Protein AF-0000000068604384 (afdb_homodimer)

Structure (mmCIF, N/CA/C/O backbone):
data_AF-0000000068604384-model_v1
#
loop_
_entity.id
_entity.type
_entity.pdbx_description
1 polymer 'CBS domain'
#
loop_
_atom_site.group_PDB
_atom_site.id
_atom_site.type_symbol
_atom_site.label_atom_id
_atom_site.label_alt_id
_atom_site.label_comp_id
_atom_site.label_asym_id
_atom_site.label_entity_id
_atom_site.label_seq_id
_atom_site.pdbx_PDB_ins_code
_atom_site.Cartn_x
_atom_site.Cartn_y
_atom_site.Cartn_z
_atom_site.occupancy
_atom_site.B_iso_or_equiv
_atom_site.auth_seq_id
_atom_site.auth_comp_id
_atom_site.auth_asym_id
_atom_site.auth_atom_id
_atom_site.pdbx_PDB_model_num
ATOM 1 N N . MET A 1 1 ? 24.484 -13.414 -12.641 1 68.31 1 MET A N 1
ATOM 2 C CA . MET A 1 1 ? 23.594 -12.289 -12.383 1 68.31 1 MET A CA 1
ATOM 3 C C . MET A 1 1 ? 22.312 -12.75 -11.688 1 68.31 1 MET A C 1
ATOM 5 O O . MET A 1 1 ? 21.75 -13.781 -12.039 1 68.31 1 MET A O 1
ATOM 9 N N . ARG A 1 2 ? 21.953 -12.18 -10.633 1 85.62 2 ARG A N 1
ATOM 10 C CA . ARG A 1 2 ? 20.781 -12.617 -9.883 1 85.62 2 ARG A CA 1
ATOM 11 C C . ARG A 1 2 ? 19.5 -12.414 -10.688 1 85.62 2 ARG A C 1
ATOM 13 O O . ARG A 1 2 ? 19.406 -11.453 -11.461 1 85.62 2 ARG A O 1
ATOM 20 N N . ARG A 1 3 ? 18.703 -13.477 -10.656 1 94.62 3 ARG A N 1
ATOM 21 C CA . ARG A 1 3 ? 17.422 -13.469 -11.359 1 94.62 3 ARG A CA 1
ATOM 22 C C . ARG A 1 3 ? 16.266 -13.352 -10.383 1 94.62 3 ARG A C 1
ATOM 24 O O . ARG A 1 3 ? 16.453 -13.406 -9.164 1 94.62 3 ARG A O 1
ATOM 31 N N . VAL A 1 4 ? 15.07 -13.141 -10.93 1 93.88 4 VAL A N 1
ATOM 32 C CA . VAL A 1 4 ? 13.891 -12.922 -10.102 1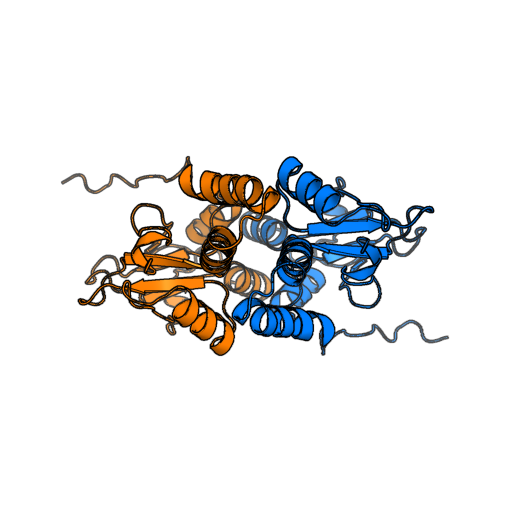 93.88 4 VAL A CA 1
ATOM 33 C C . VAL A 1 4 ? 13.727 -14.07 -9.109 1 93.88 4 VAL A C 1
ATOM 35 O O . VAL A 1 4 ? 13.414 -13.844 -7.938 1 93.88 4 VAL A O 1
ATOM 38 N N . LYS A 1 5 ? 14.047 -15.242 -9.555 1 95.19 5 LYS A N 1
ATOM 39 C CA . LYS A 1 5 ? 13.875 -16.406 -8.695 1 95.19 5 LYS A CA 1
ATOM 40 C C . LYS A 1 5 ? 14.75 -16.312 -7.445 1 95.19 5 LYS A C 1
ATOM 42 O O . LYS A 1 5 ? 14.453 -16.938 -6.426 1 95.19 5 LYS A O 1
ATOM 47 N N . ASP A 1 6 ? 15.781 -15.461 -7.52 1 94 6 ASP A N 1
ATOM 48 C CA . ASP A 1 6 ? 16.75 -15.367 -6.426 1 94 6 ASP A CA 1
ATOM 49 C C . ASP A 1 6 ? 16.297 -14.336 -5.395 1 94 6 ASP A C 1
ATOM 51 O O . ASP A 1 6 ? 16.797 -14.32 -4.266 1 94 6 ASP A O 1
ATOM 55 N N . PHE A 1 7 ? 15.352 -13.461 -5.781 1 88.5 7 PHE A N 1
ATOM 56 C CA . PHE A 1 7 ? 15.086 -12.383 -4.84 1 88.5 7 PHE A CA 1
ATOM 57 C C . PHE A 1 7 ? 13.586 -12.188 -4.652 1 88.5 7 PHE A C 1
ATOM 59 O O . PHE A 1 7 ? 13.156 -11.391 -3.814 1 88.5 7 PHE A O 1
ATOM 66 N N . MET A 1 8 ? 12.828 -12.914 -5.367 1 92.06 8 MET A N 1
ATOM 67 C CA . MET A 1 8 ? 11.375 -12.836 -5.215 1 92.06 8 MET A CA 1
ATOM 68 C C . MET A 1 8 ? 10.93 -13.484 -3.906 1 92.06 8 MET A C 1
ATOM 70 O O . MET A 1 8 ? 11.727 -14.133 -3.229 1 92.06 8 MET A O 1
ATOM 74 N N . THR A 1 9 ? 9.703 -13.211 -3.533 1 92.38 9 THR A N 1
ATOM 75 C CA . THR A 1 9 ? 9.055 -14.023 -2.51 1 92.38 9 THR A CA 1
ATOM 76 C C . THR A 1 9 ? 8.531 -15.328 -3.104 1 92.38 9 THR A C 1
ATOM 78 O O . THR A 1 9 ? 7.637 -15.312 -3.951 1 92.38 9 THR A O 1
ATOM 81 N N . PRO A 1 10 ? 9.086 -16.406 -2.66 1 94.06 10 PRO A N 1
ATOM 82 C CA . PRO A 1 10 ? 8.664 -17.688 -3.25 1 94.06 10 PRO A CA 1
ATOM 83 C C . PRO A 1 10 ? 7.211 -18.031 -2.922 1 94.06 10 PRO A C 1
ATOM 85 O O . PRO A 1 10 ? 6.668 -17.547 -1.927 1 94.06 10 PRO A O 1
ATOM 88 N N . ALA A 1 11 ? 6.629 -18.844 -3.795 1 93.75 11 ALA A N 1
ATOM 89 C CA . ALA A 1 11 ? 5.215 -19.203 -3.686 1 93.75 11 ALA A CA 1
ATOM 90 C C . ALA A 1 11 ? 4.891 -19.734 -2.291 1 93.75 11 ALA A C 1
ATOM 92 O O . ALA A 1 11 ? 3.822 -19.438 -1.747 1 93.75 11 ALA A O 1
ATOM 93 N N . SER A 1 12 ? 5.766 -20.422 -1.682 1 91.5 12 SER A N 1
ATOM 94 C CA . SER A 1 12 ? 5.543 -21.031 -0.379 1 91.5 12 SER A CA 1
ATOM 95 C C . SER A 1 12 ? 5.398 -19.984 0.715 1 91.5 12 SER A C 1
ATOM 97 O O . SER A 1 12 ? 4.871 -20.266 1.793 1 91.5 12 SER A O 1
ATOM 99 N N . ARG A 1 13 ? 5.75 -18.781 0.394 1 88.94 13 ARG A N 1
ATOM 100 C CA . ARG A 1 13 ? 5.703 -17.719 1.394 1 88.94 13 ARG A CA 1
ATOM 101 C C . ARG A 1 13 ? 4.688 -16.656 1.01 1 88.94 13 ARG A C 1
ATOM 103 O O . ARG A 1 13 ? 4.578 -15.617 1.68 1 88.94 13 ARG A O 1
ATOM 110 N N . CYS A 1 14 ? 4.098 -16.906 -0.027 1 91.75 14 CYS A N 1
ATOM 111 C CA . CYS A 1 14 ? 3.092 -15.953 -0.477 1 91.75 14 CYS A CA 1
ATOM 112 C C . CYS A 1 14 ? 1.718 -16.312 0.082 1 91.75 14 CYS A C 1
ATOM 114 O O . CYS A 1 14 ? 1.404 -17.484 0.273 1 91.75 14 CYS A O 1
ATOM 116 N N . VAL A 1 15 ? 0.959 -15.32 0.359 1 90.25 15 VAL A N 1
ATOM 117 C CA . VAL A 1 15 ? -0.452 -15.531 0.667 1 90.25 15 VAL A CA 1
ATOM 118 C C . VAL A 1 15 ? -1.249 -15.672 -0.627 1 90.25 15 VAL A C 1
ATOM 120 O O . VAL A 1 15 ? -1.157 -14.82 -1.515 1 90.25 15 VAL A O 1
ATOM 123 N N . THR A 1 16 ? -1.945 -16.734 -0.743 1 93.12 16 THR A N 1
ATOM 124 C CA . THR A 1 16 ? -2.766 -16.969 -1.925 1 93.12 16 THR A CA 1
ATOM 125 C C . THR A 1 16 ? -4.227 -17.188 -1.536 1 93.12 16 THR A C 1
ATOM 127 O O . THR A 1 16 ? -4.535 -17.422 -0.366 1 93.12 16 THR A O 1
ATOM 130 N N . ALA A 1 17 ? -5.082 -17 -2.498 1 93.62 17 ALA A N 1
ATOM 131 C CA . ALA A 1 17 ? -6.508 -17.281 -2.361 1 93.62 17 ALA A CA 1
ATOM 132 C C . ALA A 1 17 ? -7.008 -18.141 -3.525 1 93.62 17 ALA A C 1
ATOM 134 O O . ALA A 1 17 ? -6.367 -18.188 -4.578 1 93.62 17 ALA A O 1
ATOM 135 N N . SER A 1 18 ? -8.094 -18.844 -3.244 1 94.38 18 SER A N 1
ATOM 136 C CA . SER A 1 18 ? -8.758 -19.562 -4.32 1 94.38 18 SER A CA 1
ATOM 137 C C . SER A 1 18 ? -9.844 -18.719 -4.98 1 94.38 18 SER A C 1
ATOM 139 O O . SER A 1 18 ? -10.328 -17.766 -4.387 1 94.38 18 SER A O 1
ATOM 141 N N . THR A 1 19 ? -10.18 -19.109 -6.18 1 93.06 19 THR A N 1
ATOM 142 C CA . THR A 1 19 ? -11.281 -18.438 -6.863 1 93.06 19 THR A CA 1
ATOM 143 C C . THR A 1 19 ? -12.562 -18.516 -6.043 1 93.06 19 THR A C 1
ATOM 145 O O . THR A 1 19 ? -13.438 -17.656 -6.152 1 93.06 19 THR A O 1
ATOM 148 N N . ASP A 1 20 ? -12.641 -19.484 -5.141 1 93.56 20 ASP A N 1
ATOM 149 C CA . ASP A 1 20 ? -13.852 -19.703 -4.352 1 93.56 20 ASP A CA 1
ATOM 150 C C . ASP A 1 20 ? -13.758 -19 -2.998 1 93.56 20 ASP A C 1
ATOM 152 O O . ASP A 1 20 ? -14.742 -18.938 -2.258 1 93.56 20 ASP A O 1
ATOM 156 N N . SER A 1 21 ? -12.617 -18.5 -2.686 1 94.56 21 SER A N 1
ATOM 157 C CA . SER A 1 21 ? -12.445 -17.797 -1.41 1 94.56 21 SER A CA 1
ATOM 158 C C . SER A 1 21 ? -13.328 -16.562 -1.332 1 94.56 21 SER A C 1
ATOM 160 O O . SER A 1 21 ? -13.516 -15.867 -2.33 1 94.56 21 SER A O 1
ATOM 162 N N . ALA A 1 22 ? -13.875 -16.328 -0.149 1 96.25 22 ALA A N 1
ATOM 163 C CA . ALA A 1 22 ? -14.594 -15.086 0.099 1 96.25 22 ALA A CA 1
ATOM 164 C C . ALA A 1 22 ? -13.633 -13.906 0.212 1 96.25 22 ALA A C 1
ATOM 166 O O . ALA A 1 22 ? -12.492 -14.07 0.661 1 96.25 22 ALA A O 1
ATOM 167 N N . LEU A 1 23 ? -14.141 -12.742 -0.108 1 95.81 23 LEU A N 1
ATOM 168 C CA . LEU A 1 23 ? -13.336 -11.531 -0.01 1 95.81 23 LEU A CA 1
ATOM 169 C C . LEU A 1 23 ? -12.898 -11.281 1.431 1 95.81 23 LEU A C 1
ATOM 171 O O . LEU A 1 23 ? -11.812 -10.758 1.673 1 95.81 23 LEU A O 1
ATOM 175 N N . GLU A 1 24 ? -13.703 -11.75 2.314 1 96.25 24 GLU A N 1
ATOM 176 C CA . GLU A 1 24 ? -13.406 -11.562 3.73 1 96.25 24 GLU A CA 1
ATOM 177 C C . GLU A 1 24 ? -12.055 -12.164 4.098 1 96.25 24 GLU A C 1
ATOM 179 O O . GLU A 1 24 ? -11.25 -11.523 4.789 1 96.25 24 GLU A O 1
ATOM 184 N N . SER A 1 25 ? -11.844 -13.336 3.617 1 94.44 25 SER A N 1
ATOM 185 C CA . SER A 1 25 ? -10.586 -14.008 3.926 1 94.44 25 SER A CA 1
ATOM 186 C C . SER A 1 25 ? -9.406 -13.281 3.289 1 94.44 25 SER A C 1
ATOM 188 O O . SER A 1 25 ? -8.336 -13.172 3.896 1 94.44 25 SER A O 1
ATOM 190 N N . VAL A 1 26 ? -9.609 -12.766 2.139 1 93.5 26 VAL A N 1
ATOM 191 C CA . VAL A 1 26 ? -8.57 -12.047 1.41 1 93.5 26 VAL A CA 1
ATOM 192 C C . VAL A 1 26 ? -8.227 -10.75 2.141 1 93.5 26 VAL A C 1
ATOM 194 O O . VAL A 1 26 ? -7.059 -10.469 2.414 1 93.5 26 VAL A O 1
ATOM 197 N N . VAL A 1 27 ? -9.234 -10.023 2.506 1 94.25 27 VAL A N 1
ATOM 198 C CA . VAL A 1 27 ? -9.047 -8.742 3.186 1 94.25 27 VAL A CA 1
ATOM 199 C C . VAL A 1 27 ? -8.438 -8.977 4.562 1 94.25 27 VAL A C 1
ATOM 201 O O . VAL A 1 27 ? -7.555 -8.227 4.992 1 94.25 27 VAL A O 1
ATOM 204 N N . HIS A 1 28 ? -8.859 -10.016 5.199 1 93.19 28 HIS A N 1
ATOM 205 C CA . HIS A 1 28 ? -8.305 -10.375 6.5 1 93.19 28 HIS A CA 1
ATOM 206 C C . HIS A 1 28 ? -6.805 -10.617 6.41 1 93.19 28 HIS A C 1
ATOM 208 O O . HIS A 1 28 ? -6.039 -10.094 7.23 1 93.19 28 HIS A O 1
ATOM 214 N N . SER A 1 29 ? -6.434 -11.297 5.434 1 89.44 29 SER A N 1
ATOM 215 C CA . SER A 1 29 ? -5.016 -11.578 5.246 1 89.44 29 SER A CA 1
ATOM 216 C C . SER A 1 29 ? -4.223 -10.297 4.996 1 89.44 29 SER A C 1
ATOM 218 O O . SER A 1 29 ? -3.104 -10.148 5.496 1 89.44 29 SER A O 1
ATOM 220 N N . MET A 1 30 ? -4.742 -9.375 4.246 1 88 30 MET A N 1
ATOM 221 C CA . MET A 1 30 ? -4.059 -8.133 3.908 1 88 30 MET A CA 1
ATOM 222 C C . MET A 1 30 ? -3.941 -7.227 5.129 1 88 30 MET A C 1
ATOM 224 O O . MET A 1 30 ? -2.967 -6.484 5.27 1 88 30 MET A O 1
ATOM 228 N N . VAL A 1 31 ? -4.91 -7.301 5.965 1 84.88 31 VAL A N 1
ATOM 229 C CA . VAL A 1 31 ? -4.953 -6.438 7.137 1 84.88 31 VAL A CA 1
ATOM 230 C C . VAL A 1 31 ? -4.008 -6.977 8.211 1 84.88 31 VAL A C 1
ATOM 232 O O . VAL A 1 31 ? -3.246 -6.219 8.812 1 84.88 31 VAL A O 1
ATOM 235 N N . TYR A 1 32 ? -4.039 -8.156 8.438 1 80.62 32 TYR A N 1
ATOM 236 C CA . TYR A 1 32 ? -3.375 -8.688 9.617 1 80.62 32 TYR A CA 1
ATOM 237 C C . TYR A 1 32 ? -1.973 -9.18 9.281 1 80.62 32 TYR A C 1
ATOM 239 O O . TYR A 1 32 ? -1.171 -9.461 10.18 1 80.62 32 TYR A O 1
ATOM 247 N N . ASP A 1 33 ? -1.723 -9.289 8.055 1 72.88 33 ASP A N 1
ATOM 248 C CA . ASP A 1 33 ? -0.351 -9.562 7.641 1 72.88 33 ASP A CA 1
ATOM 249 C C . ASP A 1 33 ? 0.219 -8.398 6.828 1 72.88 33 ASP A C 1
ATOM 251 O O . ASP A 1 33 ? -0.031 -8.289 5.625 1 72.88 33 ASP A O 1
ATOM 255 N N . SER A 1 34 ? 1.016 -7.605 7.457 1 61.59 34 SER A N 1
ATOM 256 C CA . SER A 1 34 ? 1.52 -6.359 6.887 1 61.59 34 SER A CA 1
ATOM 257 C C . SER A 1 34 ? 2.527 -6.633 5.773 1 61.59 34 SER A C 1
ATOM 259 O O . SER A 1 34 ? 2.836 -5.746 4.977 1 61.59 34 SER A O 1
ATOM 261 N N . SER A 1 35 ? 3.006 -7.785 5.738 1 62.81 35 SER A N 1
ATOM 262 C CA . SER A 1 35 ? 3.98 -8.125 4.703 1 62.81 35 SER A CA 1
ATOM 263 C C . SER A 1 35 ? 3.297 -8.43 3.377 1 62.81 35 SER A C 1
ATOM 265 O O . SER A 1 35 ? 3.953 -8.508 2.338 1 62.81 35 SER A O 1
ATOM 267 N N . VAL A 1 36 ? 2.018 -8.438 3.512 1 70.94 36 VAL A N 1
ATOM 268 C CA . VAL A 1 36 ? 1.254 -8.812 2.324 1 70.94 36 VAL A CA 1
ATOM 269 C C . VAL A 1 36 ? 0.89 -7.555 1.531 1 70.94 36 VAL A C 1
ATOM 271 O O . VAL A 1 36 ? 0.107 -6.727 1.997 1 70.94 36 VAL A O 1
ATOM 274 N N . GLY A 1 37 ? 1.448 -7.469 0.386 1 77.94 37 GLY A N 1
ATOM 275 C CA . GLY A 1 37 ? 1.091 -6.371 -0.5 1 77.94 37 GLY A CA 1
ATOM 276 C C . GLY A 1 37 ? 0.048 -6.758 -1.533 1 77.94 37 GLY A C 1
ATOM 277 O O . GLY A 1 37 ? -0.613 -5.891 -2.107 1 77.94 37 GLY A O 1
ATOM 278 N N . CYS A 1 38 ? -0.038 -8.047 -1.687 1 87.25 38 CYS A N 1
ATOM 279 C CA . CYS A 1 38 ? -1.022 -8.555 -2.635 1 87.25 38 CYS A CA 1
ATOM 280 C C . CYS A 1 38 ? -1.363 -10.008 -2.338 1 87.25 38 CYS A C 1
ATOM 282 O O . CYS A 1 38 ? -0.659 -10.672 -1.575 1 87.25 38 CYS A O 1
ATOM 284 N N . VAL A 1 39 ? -2.461 -10.445 -2.873 1 91.88 39 VAL A N 1
ATOM 285 C CA . VAL A 1 39 ? -2.893 -11.836 -2.787 1 91.88 39 VAL A CA 1
ATOM 286 C C . VAL A 1 39 ? -3.094 -12.398 -4.191 1 91.88 39 VAL A C 1
ATOM 288 O O . VAL A 1 39 ? -3.83 -11.828 -5 1 91.88 39 VAL A O 1
ATOM 291 N N . VAL A 1 40 ? -2.365 -13.477 -4.449 1 92.75 40 VAL A N 1
ATOM 292 C CA . VAL A 1 40 ? -2.523 -14.117 -5.75 1 92.75 40 VAL A CA 1
ATOM 293 C C . VAL A 1 40 ? -3.67 -15.125 -5.699 1 92.75 40 VAL A C 1
ATOM 295 O O . VAL A 1 40 ? -3.766 -15.914 -4.754 1 92.75 40 VAL A O 1
ATOM 298 N N . VAL A 1 41 ? -4.535 -15.07 -6.703 1 94.06 41 VAL A N 1
ATOM 299 C CA . VAL A 1 41 ? -5.688 -15.961 -6.758 1 94.06 41 VAL A CA 1
ATOM 300 C C . VAL A 1 41 ? -5.391 -17.141 -7.684 1 94.06 41 VAL A C 1
ATOM 302 O O . VAL A 1 41 ? -4.996 -16.938 -8.836 1 94.06 41 VAL A O 1
ATOM 305 N N . LEU A 1 42 ? -5.57 -18.281 -7.129 1 93.81 42 LEU A N 1
ATOM 306 C CA . LEU A 1 42 ? -5.352 -19.516 -7.879 1 93.81 42 LEU A CA 1
ATOM 307 C C . LEU A 1 42 ? -6.648 -20.312 -8.016 1 93.81 42 LEU A C 1
ATOM 309 O O . LEU A 1 42 ? -7.562 -20.156 -7.203 1 93.81 42 LEU A O 1
ATOM 313 N N . ASP A 1 43 ? -6.703 -20.984 -9.102 1 88.06 43 ASP A N 1
ATOM 314 C CA . ASP A 1 43 ? -7.785 -21.969 -9.211 1 88.06 43 ASP A CA 1
ATOM 315 C C . ASP A 1 43 ? -7.438 -23.25 -8.477 1 88.06 43 ASP A C 1
ATOM 317 O O . ASP A 1 43 ? -6.457 -23.922 -8.805 1 88.06 43 ASP A O 1
ATOM 321 N N . PRO A 1 44 ? -8.219 -23.562 -7.402 1 84.94 44 PRO A N 1
ATOM 322 C CA . PRO A 1 44 ? -7.895 -24.766 -6.621 1 84.94 44 PRO A CA 1
ATOM 323 C C . PRO A 1 44 ? -7.902 -26.031 -7.457 1 84.94 44 PRO A C 1
ATOM 325 O O . PRO A 1 44 ? -7.234 -27.016 -7.109 1 84.94 44 PRO A O 1
ATOM 328 N N . ASN A 1 45 ? -8.625 -26.047 -8.445 1 85.31 45 ASN A N 1
ATOM 329 C CA . ASN A 1 45 ? -8.719 -27.234 -9.297 1 85.31 45 ASN A CA 1
ATOM 330 C C . ASN A 1 45 ? -7.891 -27.078 -10.57 1 85.31 45 ASN A C 1
ATOM 332 O O . ASN A 1 45 ? -8.023 -27.875 -11.5 1 85.31 45 ASN A O 1
ATOM 336 N N . GLY A 1 46 ? -7.055 -26.094 -10.555 1 83.56 46 GLY A N 1
ATOM 337 C CA . GLY A 1 46 ? -6.312 -25.797 -11.773 1 83.56 46 GLY A CA 1
ATOM 338 C C . GLY A 1 46 ? -4.867 -26.266 -11.711 1 83.56 46 GLY A C 1
ATOM 339 O O . GLY A 1 46 ? -4.52 -27.141 -10.914 1 83.56 46 GLY A O 1
ATOM 340 N N . ASP A 1 47 ? -4.121 -25.812 -12.633 1 84.19 47 ASP A N 1
ATOM 341 C CA . ASP A 1 47 ? -2.732 -26.219 -12.828 1 84.19 47 ASP A CA 1
ATOM 342 C C . ASP A 1 47 ? -1.776 -25.297 -12.07 1 84.19 47 ASP A C 1
ATOM 344 O O . ASP A 1 47 ? -0.575 -25.281 -12.344 1 84.19 47 ASP A O 1
ATOM 348 N N . GLY A 1 48 ? -2.371 -24.578 -11.18 1 90.56 48 GLY A N 1
ATOM 349 C CA . GLY A 1 48 ? -1.521 -23.688 -10.398 1 90.56 48 GLY A CA 1
ATOM 350 C C . GLY A 1 48 ? -1.282 -22.344 -11.07 1 90.56 48 GLY A C 1
ATOM 351 O O . GLY A 1 48 ? -0.502 -21.531 -10.578 1 90.56 48 GLY A O 1
ATOM 352 N N . THR A 1 49 ? -1.921 -22.172 -12.195 1 90.94 49 THR A N 1
ATOM 353 C CA . THR A 1 49 ? -1.785 -20.906 -12.906 1 90.94 49 THR A CA 1
ATOM 354 C C . THR A 1 49 ? -2.516 -19.781 -12.172 1 90.94 49 THR A C 1
ATOM 356 O O . THR A 1 49 ? -3.66 -19.953 -11.75 1 90.94 49 THR A O 1
ATOM 359 N N . PRO A 1 50 ? -1.812 -18.688 -11.992 1 92.81 50 PRO A N 1
ATOM 360 C CA . PRO A 1 50 ? -2.512 -17.547 -11.375 1 92.81 50 PRO A CA 1
ATOM 361 C C . PRO A 1 50 ? -3.693 -17.062 -12.219 1 92.81 50 PRO A C 1
ATOM 363 O O . PRO A 1 50 ? -3.564 -16.891 -13.43 1 92.81 50 PRO A O 1
ATOM 366 N N . ARG A 1 51 ? 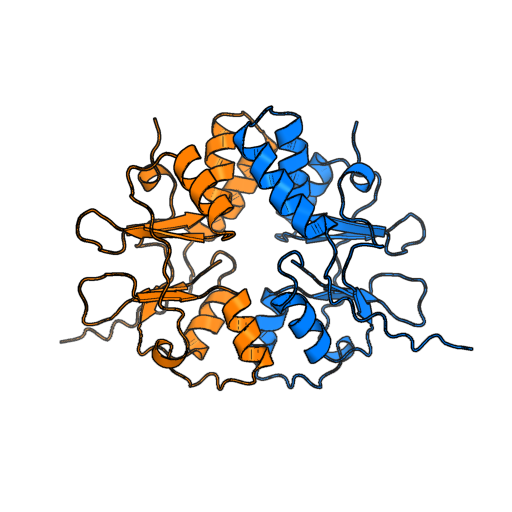-4.812 -16.891 -11.531 1 91.69 51 ARG A N 1
ATOM 367 C CA . ARG A 1 51 ? -6.023 -16.422 -12.211 1 91.69 51 ARG A CA 1
ATOM 368 C C . ARG A 1 51 ? -6.238 -14.938 -11.992 1 91.69 51 ARG A C 1
ATOM 370 O O . ARG A 1 51 ? -7 -14.305 -12.727 1 91.69 51 ARG A O 1
ATOM 377 N N . GLY A 1 52 ? -5.582 -14.438 -10.992 1 90.56 52 GLY A N 1
ATOM 378 C CA . GLY A 1 52 ? -5.699 -13.023 -10.672 1 90.56 52 GLY A CA 1
ATOM 379 C C . GLY A 1 52 ? -4.777 -12.594 -9.547 1 90.56 52 GLY A C 1
ATOM 380 O O . GLY A 1 52 ? -4.098 -13.422 -8.938 1 90.56 52 GLY A O 1
ATOM 381 N N . ILE A 1 53 ? -4.68 -11.328 -9.414 1 90.44 53 ILE A N 1
ATOM 382 C CA . ILE A 1 53 ? -3.955 -10.727 -8.305 1 90.44 53 ILE A CA 1
ATOM 383 C C . ILE A 1 53 ? -4.816 -9.641 -7.656 1 90.44 53 ILE A C 1
ATOM 385 O O . ILE A 1 53 ? -5.434 -8.836 -8.359 1 90.44 53 ILE A O 1
ATOM 389 N N . ILE A 1 54 ? -4.938 -9.711 -6.355 1 90.75 54 ILE A N 1
ATOM 390 C CA . ILE A 1 54 ? -5.703 -8.727 -5.594 1 90.75 54 ILE A CA 1
ATOM 391 C C . ILE A 1 54 ? -4.758 -7.855 -4.773 1 90.75 54 ILE A C 1
ATOM 393 O O . ILE A 1 54 ? -3.904 -8.375 -4.047 1 90.75 54 ILE A O 1
ATOM 397 N N . THR A 1 55 ? -4.875 -6.594 -4.953 1 87.38 55 THR A N 1
ATOM 398 C CA . THR A 1 55 ? -4.078 -5.641 -4.188 1 87.38 55 THR A CA 1
ATOM 399 C C . THR A 1 55 ? -4.941 -4.906 -3.168 1 87.38 55 THR A C 1
ATOM 401 O O . THR A 1 55 ? -6.164 -5.062 -3.158 1 87.38 55 THR A O 1
ATOM 404 N N . LYS A 1 56 ? -4.27 -4.18 -2.309 1 87.94 56 LYS A N 1
ATOM 405 C CA . LYS A 1 56 ? -5.012 -3.381 -1.335 1 87.94 56 LYS A CA 1
ATOM 406 C C . LYS A 1 56 ? -5.914 -2.365 -2.029 1 87.94 56 LYS A C 1
ATOM 408 O O . LYS A 1 56 ? -7.027 -2.105 -1.574 1 87.94 56 LYS A O 1
ATOM 413 N N . SER A 1 57 ? -5.461 -1.821 -3.113 1 86.06 57 SER A N 1
ATOM 414 C CA . SER A 1 57 ? -6.273 -0.876 -3.873 1 86.06 57 SER A CA 1
ATOM 415 C C . SER A 1 57 ? -7.539 -1.539 -4.41 1 86.06 57 SER A C 1
ATOM 417 O O . SER A 1 57 ? -8.617 -0.936 -4.402 1 86.06 57 SER A O 1
ATOM 419 N N . ASP A 1 58 ? -7.398 -2.711 -4.871 1 88.62 58 ASP A N 1
ATOM 420 C CA . ASP A 1 58 ? -8.578 -3.447 -5.32 1 88.62 58 ASP A CA 1
ATOM 421 C C . ASP A 1 58 ? -9.602 -3.588 -4.199 1 88.62 58 ASP A C 1
ATOM 423 O O . ASP A 1 58 ? -10.789 -3.344 -4.406 1 88.62 58 ASP A O 1
ATOM 427 N N . ALA A 1 59 ? -9.094 -3.994 -3.074 1 92.25 59 ALA A N 1
ATOM 428 C CA . ALA A 1 59 ? -9.969 -4.199 -1.927 1 92.25 59 ALA A CA 1
ATOM 429 C C . ALA A 1 59 ? -10.648 -2.896 -1.517 1 92.25 59 ALA A C 1
ATOM 431 O O . ALA A 1 59 ? -11.82 -2.895 -1.135 1 92.25 59 ALA A O 1
ATOM 432 N N . LEU A 1 60 ? -9.93 -1.852 -1.611 1 92.62 60 LEU A N 1
ATOM 433 C CA . LEU A 1 60 ? -10.516 -0.557 -1.278 1 92.62 60 LEU A CA 1
ATOM 434 C C . LEU A 1 60 ? -11.609 -0.183 -2.27 1 92.62 60 LEU A C 1
ATOM 436 O O . LEU A 1 60 ? -12.617 0.426 -1.89 1 92.62 60 LEU A O 1
ATOM 440 N N . GLU A 1 61 ? -11.391 -0.492 -3.492 1 92.25 61 GLU A N 1
ATOM 441 C CA . GLU A 1 61 ? -12.43 -0.252 -4.488 1 92.25 61 GLU A CA 1
ATOM 442 C C . GLU A 1 61 ? -13.703 -1.035 -4.164 1 92.25 61 GLU A C 1
ATOM 444 O O . GLU A 1 61 ? -14.805 -0.513 -4.297 1 92.25 61 GLU A O 1
ATOM 449 N N . TRP A 1 62 ? -13.516 -2.229 -3.67 1 94.31 62 TRP A N 1
ATOM 450 C CA . TRP A 1 62 ? -14.664 -3.029 -3.271 1 94.31 62 TRP A CA 1
ATOM 451 C C . TRP A 1 62 ? -15.391 -2.398 -2.086 1 94.31 62 TRP A C 1
ATOM 453 O O . TRP A 1 62 ? -16.625 -2.389 -2.031 1 94.31 62 TRP A O 1
ATOM 463 N N . PHE A 1 63 ? -14.609 -1.93 -1.164 1 95.38 63 PHE A N 1
ATOM 464 C CA . PHE A 1 63 ? -15.18 -1.23 -0.019 1 95.38 63 PHE A CA 1
ATOM 465 C C . PHE A 1 63 ? -16.031 -0.048 -0.473 1 95.38 63 PHE A C 1
ATOM 467 O O . PHE A 1 63 ? -17.172 0.098 -0.048 1 95.38 63 PHE A O 1
ATOM 474 N N . LEU A 1 64 ? -15.469 0.729 -1.412 1 94.38 64 LEU A N 1
ATOM 475 C CA . LEU A 1 64 ? -16.141 1.916 -1.923 1 94.38 64 LEU A CA 1
ATOM 476 C C . LEU A 1 64 ? -17.422 1.54 -2.658 1 94.38 64 LEU A C 1
ATOM 478 O O . LEU A 1 64 ? -18.438 2.242 -2.555 1 94.38 64 LEU A O 1
ATOM 482 N N . GLN A 1 65 ? -17.391 0.43 -3.326 1 94.69 65 GLN A N 1
ATOM 483 C CA . GLN A 1 65 ? -18.531 -0.04 -4.105 1 94.69 65 GLN A CA 1
ATOM 484 C C . GLN A 1 65 ? -19.516 -0.813 -3.232 1 94.69 65 GLN A C 1
ATOM 486 O O . GLN A 1 65 ? -20.547 -1.268 -3.713 1 94.69 65 GLN A O 1
ATOM 491 N N . ARG A 1 66 ? -19.172 -0.969 -1.975 1 95.5 66 ARG A N 1
ATOM 492 C CA . ARG A 1 66 ? -20.016 -1.653 -0.99 1 95.5 66 ARG A CA 1
ATOM 493 C C . ARG A 1 66 ? -20.266 -3.104 -1.395 1 95.5 66 ARG A C 1
ATOM 495 O O . ARG A 1 66 ? -21.375 -3.605 -1.271 1 95.5 66 ARG A O 1
ATOM 502 N N . ILE A 1 67 ? -19.25 -3.734 -1.952 1 95.44 67 ILE A N 1
ATOM 503 C CA . ILE A 1 67 ? -19.312 -5.156 -2.271 1 95.44 67 ILE A CA 1
ATOM 504 C C . ILE A 1 67 ? -19.312 -5.973 -0.983 1 95.44 67 ILE A C 1
ATOM 506 O O . ILE A 1 67 ? -18.469 -5.766 -0.111 1 95.44 67 ILE A O 1
ATOM 510 N N . PRO A 1 68 ? -20.25 -6.93 -0.9 1 96.38 68 PRO A N 1
ATOM 511 C CA . PRO A 1 68 ? -20.281 -7.75 0.314 1 96.38 68 PRO A CA 1
ATOM 512 C C . PRO A 1 68 ? -19.016 -8.578 0.497 1 96.38 68 PRO A C 1
ATOM 514 O O . PRO A 1 68 ? -18.484 -9.125 -0.474 1 96.38 68 PRO A O 1
ATOM 517 N N . LEU A 1 69 ? -18.562 -8.719 1.729 1 96.56 69 LEU A N 1
ATOM 518 C CA . LEU A 1 69 ? -17.344 -9.469 2.062 1 96.56 69 LEU A CA 1
ATOM 519 C C . LEU A 1 69 ? -17.531 -10.953 1.781 1 96.56 69 LEU A C 1
ATOM 521 O O . LEU A 1 69 ? -16.562 -11.695 1.662 1 96.56 69 LEU A O 1
ATOM 525 N N . GLU A 1 70 ? -18.75 -11.367 1.651 1 96.44 70 GLU A N 1
ATOM 526 C CA . GLU A 1 70 ? -19.078 -12.766 1.395 1 96.44 70 GLU A CA 1
ATOM 527 C C . GLU A 1 70 ? -18.906 -13.109 -0.083 1 96.44 70 GLU A C 1
ATOM 529 O O . GLU A 1 70 ? -18.906 -14.289 -0.456 1 96.44 70 GLU A O 1
ATOM 534 N N . THR A 1 71 ? -18.719 -12.078 -0.926 1 96.44 71 THR A N 1
ATOM 535 C CA . THR A 1 71 ? -18.547 -12.305 -2.355 1 96.44 71 THR A CA 1
ATOM 536 C C . THR A 1 71 ? -17.281 -13.125 -2.621 1 96.44 71 THR A C 1
ATOM 538 O O . THR A 1 71 ? -16.266 -12.938 -1.95 1 96.44 71 THR A O 1
ATOM 541 N N . THR A 1 72 ? -17.359 -14.023 -3.605 1 95.12 72 THR A N 1
ATOM 542 C CA . THR A 1 72 ? -16.203 -14.852 -3.928 1 95.12 72 THR A CA 1
ATOM 543 C C . THR A 1 72 ? -15.234 -14.102 -4.84 1 95.12 72 THR A C 1
ATOM 545 O O . THR A 1 72 ? -15.641 -13.211 -5.582 1 95.12 72 THR A O 1
ATOM 548 N N . CYS A 1 73 ? -13.945 -14.469 -4.785 1 93.94 73 CYS A N 1
ATOM 549 C CA . CYS A 1 73 ? -12.898 -13.844 -5.586 1 93.94 73 CYS A CA 1
ATOM 550 C C . CYS A 1 73 ? -13.203 -13.969 -7.074 1 93.94 73 CYS A C 1
ATOM 552 O O . CYS A 1 73 ? -12.93 -13.047 -7.848 1 93.94 73 CYS A O 1
ATOM 554 N N . ALA A 1 74 ? -13.742 -15.039 -7.461 1 90.69 74 ALA A N 1
ATOM 555 C CA . ALA A 1 74 ? -14.039 -15.297 -8.867 1 90.69 74 ALA A CA 1
ATOM 556 C C . ALA A 1 74 ? -14.914 -14.195 -9.461 1 90.69 74 ALA A C 1
ATOM 558 O O . ALA A 1 74 ? -14.781 -13.852 -10.633 1 90.69 74 ALA A O 1
ATOM 559 N N . LEU A 1 75 ? -15.719 -13.562 -8.711 1 91.25 75 LEU A N 1
ATOM 560 C CA . LEU A 1 75 ? -16.703 -12.594 -9.18 1 91.25 75 LEU A CA 1
ATOM 561 C C . LEU A 1 75 ? -16.078 -11.211 -9.312 1 91.25 75 LEU A C 1
ATOM 563 O O . LEU A 1 75 ? -16.641 -10.336 -9.984 1 91.25 75 LEU A O 1
ATOM 567 N N . VAL A 1 76 ? -14.938 -11.016 -8.656 1 87.44 76 VAL A N 1
ATOM 568 C CA . VAL A 1 76 ? -14.422 -9.656 -8.617 1 87.44 76 VAL A CA 1
ATOM 569 C C . VAL A 1 76 ? -13.016 -9.617 -9.211 1 87.44 76 VAL A C 1
ATOM 571 O O . VAL A 1 76 ? -12.477 -8.539 -9.492 1 87.44 76 VAL A O 1
ATOM 574 N N . MET A 1 77 ? -12.359 -10.719 -9.312 1 79.12 77 MET A N 1
ATOM 575 C CA . MET A 1 77 ? -10.945 -10.711 -9.664 1 79.12 77 MET A CA 1
ATOM 576 C C . MET A 1 77 ? -10.734 -10.172 -11.078 1 79.12 77 MET A C 1
ATOM 578 O O . MET A 1 77 ? -11.617 -10.312 -11.938 1 79.12 77 MET A O 1
ATOM 582 N N . ASN A 1 78 ? -9.656 -9.32 -11.109 1 73.44 78 ASN A N 1
ATOM 583 C CA . ASN A 1 78 ? -9.203 -8.898 -12.43 1 73.44 78 ASN A CA 1
ATOM 584 C C . ASN A 1 78 ? -8.367 -9.984 -13.109 1 73.44 78 ASN A C 1
ATOM 586 O O . ASN A 1 78 ? -7.449 -10.539 -12.508 1 73.44 78 ASN A O 1
ATOM 590 N N . ALA A 1 79 ? -8.797 -10.477 -14.258 1 70.5 79 ALA A N 1
ATOM 591 C CA . ALA A 1 79 ? -8.18 -11.609 -14.945 1 70.5 79 ALA A CA 1
ATOM 592 C C . ALA A 1 79 ? -6.871 -11.211 -15.609 1 70.5 79 ALA A C 1
ATOM 594 O O . ALA A 1 79 ? -6.117 -12.062 -16.078 1 70.5 79 ALA A O 1
ATOM 595 N N . ASN A 1 80 ? -6.523 -9.984 -15.484 1 70.56 80 ASN A N 1
ATOM 596 C CA . ASN A 1 80 ? -5.289 -9.547 -16.125 1 70.56 80 ASN A CA 1
ATOM 597 C C . ASN A 1 80 ? -4.117 -9.547 -15.148 1 70.56 80 ASN A C 1
ATOM 599 O O . ASN A 1 80 ? -3.844 -8.531 -14.508 1 70.56 80 ASN A O 1
ATOM 603 N N . VAL A 1 81 ? -3.555 -10.758 -15.109 1 79.88 81 VAL A N 1
ATOM 604 C CA . VAL A 1 81 ? -2.41 -10.867 -14.219 1 79.88 81 VAL A CA 1
ATOM 605 C C . VAL A 1 81 ? -1.117 -10.641 -14.992 1 79.88 81 VAL A C 1
ATOM 607 O O . VAL A 1 81 ? -0.874 -11.289 -16.016 1 79.88 81 VAL A O 1
ATOM 610 N N . THR A 1 82 ? -0.358 -9.648 -14.656 1 84.75 82 THR A N 1
ATOM 611 C CA . THR A 1 82 ? 0.986 -9.477 -15.203 1 84.75 82 THR A CA 1
ATOM 612 C C . THR A 1 82 ? 1.947 -10.492 -14.578 1 84.75 82 THR A C 1
ATOM 614 O O . THR A 1 82 ? 2.1 -10.539 -13.359 1 84.75 82 THR A O 1
ATOM 617 N N . CYS A 1 83 ? 2.475 -11.312 -15.484 1 91.56 83 CYS A N 1
ATOM 618 C CA . CYS A 1 83 ? 3.377 -12.344 -14.984 1 91.56 83 CYS A CA 1
ATOM 619 C C . CYS A 1 83 ? 4.801 -12.102 -15.477 1 91.56 83 CYS A C 1
ATOM 621 O O . CYS A 1 83 ? 5.008 -11.555 -16.562 1 91.56 83 CYS A O 1
ATOM 623 N N . ALA A 1 84 ? 5.707 -12.484 -14.625 1 94.62 84 ALA A N 1
ATOM 624 C CA . ALA A 1 84 ? 7.125 -12.438 -14.969 1 94.62 84 ALA A CA 1
ATOM 625 C C . ALA A 1 84 ? 7.742 -13.836 -14.953 1 94.62 84 ALA A C 1
ATOM 627 O O . ALA A 1 84 ? 7.273 -14.719 -14.234 1 94.62 84 ALA A O 1
ATOM 628 N N . SER A 1 85 ? 8.773 -13.992 -15.75 1 96.25 85 SER A N 1
ATOM 629 C CA . SER A 1 85 ? 9.57 -15.211 -15.719 1 96.25 85 SER A CA 1
ATOM 630 C C . SER A 1 85 ? 10.578 -15.188 -14.578 1 96.25 85 SER A C 1
ATOM 632 O O . SER A 1 85 ? 11.18 -14.148 -14.297 1 96.25 85 SER A O 1
ATOM 634 N N . PRO A 1 86 ? 10.797 -16.391 -13.977 1 96.5 86 PRO A N 1
ATOM 635 C CA . PRO A 1 86 ? 11.805 -16.453 -12.914 1 96.5 86 PRO A CA 1
ATOM 636 C C . PRO A 1 86 ? 13.203 -16.109 -13.422 1 96.5 86 PRO A C 1
ATOM 638 O O . PRO A 1 86 ? 14.109 -15.852 -12.617 1 96.5 86 PRO A O 1
ATOM 641 N N . MET A 1 87 ? 13.383 -16.062 -14.672 1 96.44 87 MET A N 1
ATOM 642 C CA . MET A 1 87 ? 14.711 -15.883 -15.25 1 96.44 87 MET A CA 1
ATOM 643 C C . MET A 1 87 ? 14.969 -14.414 -15.57 1 96.44 87 MET A C 1
ATOM 645 O O . MET A 1 87 ? 16.078 -14.039 -15.977 1 96.44 87 MET A O 1
ATOM 649 N N . MET A 1 88 ? 14.016 -13.586 -15.391 1 94.12 88 MET A N 1
ATOM 650 C CA . MET A 1 88 ? 14.172 -12.164 -15.656 1 94.12 88 MET A CA 1
ATOM 651 C C . MET A 1 88 ? 15.125 -11.523 -14.656 1 94.12 88 MET A C 1
ATOM 653 O O . MET A 1 88 ? 15.227 -11.977 -13.516 1 94.12 88 MET A O 1
ATOM 657 N N . THR A 1 89 ? 15.812 -10.5 -15.133 1 88.81 89 THR A N 1
ATOM 658 C CA . THR A 1 89 ? 16.688 -9.734 -14.258 1 88.81 89 THR A CA 1
ATOM 659 C C . THR A 1 89 ? 15.891 -8.688 -13.484 1 88.81 89 THR A C 1
ATOM 661 O O . THR A 1 89 ? 14.727 -8.43 -13.789 1 88.81 89 THR A O 1
ATOM 664 N N . ALA A 1 90 ? 16.547 -8.172 -12.461 1 85.12 90 ALA A N 1
ATOM 665 C CA . ALA A 1 90 ? 15.938 -7.098 -11.68 1 85.12 90 ALA A CA 1
ATOM 666 C C . ALA A 1 90 ? 15.586 -5.906 -12.57 1 85.12 90 ALA A C 1
ATOM 668 O O . ALA A 1 90 ? 14.539 -5.281 -12.398 1 85.12 90 ALA A O 1
ATOM 669 N N . GLU A 1 91 ? 16.438 -5.66 -13.492 1 80.69 91 GLU A N 1
ATOM 670 C CA . GLU A 1 91 ? 16.203 -4.551 -14.406 1 80.69 91 GLU A CA 1
ATOM 671 C C . GLU A 1 91 ? 14.977 -4.797 -15.273 1 80.69 91 GLU A C 1
ATOM 673 O O . GLU A 1 91 ? 14.164 -3.893 -15.484 1 80.69 91 GLU A O 1
ATOM 678 N N . GLU A 1 92 ? 14.883 -5.984 -15.789 1 84.62 92 GLU A N 1
ATOM 679 C CA . GLU A 1 92 ? 13.75 -6.336 -16.641 1 84.62 92 GLU A CA 1
ATOM 680 C C . GLU A 1 92 ? 12.438 -6.27 -15.859 1 84.62 92 GLU A C 1
ATOM 682 O O . GLU A 1 92 ? 11.438 -5.766 -16.359 1 84.62 92 GLU A O 1
ATOM 687 N N . VAL A 1 93 ? 12.484 -6.77 -14.656 1 87.5 93 VAL A N 1
ATOM 688 C CA . VAL A 1 93 ? 11.289 -6.758 -13.812 1 87.5 93 VAL A CA 1
ATOM 689 C C . VAL A 1 93 ? 10.93 -5.32 -13.453 1 87.5 93 VAL A C 1
ATOM 691 O O . VAL A 1 93 ? 9.75 -4.941 -13.484 1 87.5 93 VAL A O 1
ATOM 694 N N . GLY A 1 94 ? 11.922 -4.586 -13.086 1 80.5 94 GLY A N 1
ATOM 695 C CA . GLY A 1 94 ? 11.688 -3.178 -12.805 1 80.5 94 GLY A CA 1
ATOM 696 C C . GLY A 1 94 ? 11.031 -2.438 -13.961 1 80.5 94 GLY A C 1
ATOM 697 O O . GLY A 1 94 ? 10.102 -1.659 -13.75 1 80.5 94 GLY A O 1
ATOM 698 N N . ALA A 1 95 ? 11.531 -2.691 -15.156 1 78.06 95 ALA A N 1
ATOM 699 C CA . ALA A 1 95 ? 10.953 -2.076 -16.344 1 78.06 95 ALA A CA 1
ATOM 700 C C . ALA A 1 95 ? 9.5 -2.502 -16.531 1 78.06 95 ALA A C 1
ATOM 702 O O . ALA A 1 95 ? 8.648 -1.687 -16.906 1 78.06 95 ALA A O 1
ATOM 703 N N . LEU A 1 96 ? 9.25 -3.73 -16.312 1 82.81 96 LEU A N 1
ATOM 704 C CA . LEU A 1 96 ? 7.898 -4.266 -16.453 1 82.81 96 LEU A CA 1
ATOM 705 C C . LEU A 1 96 ? 6.953 -3.639 -15.43 1 82.81 96 LEU A C 1
ATOM 707 O O . LEU A 1 96 ? 5.84 -3.24 -15.773 1 82.81 96 LEU A O 1
ATOM 711 N N . LEU A 1 97 ? 7.391 -3.547 -14.195 1 80.75 97 LEU A N 1
ATOM 712 C CA . LEU A 1 97 ? 6.602 -2.914 -13.148 1 80.75 97 LEU A CA 1
ATOM 713 C C . LEU A 1 97 ? 6.285 -1.465 -13.5 1 80.75 97 LEU A C 1
ATOM 715 O O . LEU A 1 97 ? 5.156 -1.01 -13.32 1 80.75 97 LEU A O 1
ATOM 719 N N . THR A 1 98 ? 7.23 -0.83 -14 1 72.62 98 THR A N 1
ATOM 720 C CA . THR A 1 98 ? 7.074 0.571 -14.375 1 72.62 98 THR A CA 1
ATOM 721 C C . THR A 1 98 ? 6.105 0.715 -15.547 1 72.62 98 THR A C 1
ATOM 723 O O . THR A 1 98 ? 5.191 1.544 -15.5 1 72.62 98 THR A O 1
ATOM 726 N N . ARG A 1 99 ? 6.289 -0.08 -16.578 1 75.44 99 ARG A N 1
ATOM 727 C CA . ARG A 1 99 ? 5.457 -0.027 -17.781 1 75.44 99 ARG A CA 1
ATOM 728 C C . ARG A 1 99 ? 4 -0.334 -17.453 1 75.44 99 ARG A C 1
ATOM 730 O O . ARG A 1 99 ? 3.092 0.315 -17.984 1 75.44 99 ARG A O 1
ATOM 737 N N . LYS A 1 100 ? 3.797 -1.255 -16.609 1 76.38 100 LYS A N 1
ATOM 738 C CA . LYS A 1 100 ? 2.447 -1.706 -16.281 1 76.38 100 LYS A CA 1
ATOM 739 C C . LYS A 1 100 ? 1.852 -0.888 -15.141 1 76.38 100 LYS A C 1
ATOM 741 O O . LYS A 1 100 ? 0.669 -1.026 -14.82 1 76.38 100 LYS A O 1
ATOM 746 N N . ARG A 1 101 ? 2.693 -0.082 -14.492 1 72 101 ARG A N 1
ATOM 747 C CA . ARG A 1 101 ? 2.291 0.796 -13.398 1 72 101 ARG A CA 1
ATOM 748 C C . ARG A 1 101 ? 1.731 -0.007 -12.227 1 72 101 ARG A C 1
ATOM 750 O O . ARG A 1 101 ? 0.656 0.303 -11.711 1 72 101 ARG A O 1
ATOM 757 N N . VAL A 1 102 ? 2.451 -1.062 -11.922 1 77.81 102 VAL A N 1
ATOM 758 C CA . VAL A 1 102 ? 2.098 -1.9 -10.781 1 77.81 102 VAL A CA 1
ATOM 759 C C . VAL A 1 102 ? 3.305 -2.053 -9.859 1 77.81 102 VAL A C 1
ATOM 761 O O . VAL A 1 102 ? 4.441 -1.808 -10.273 1 77.81 102 VAL A O 1
ATOM 764 N N . HIS A 1 103 ? 2.996 -2.451 -8.594 1 77.06 103 HIS A N 1
ATOM 765 C CA . HIS A 1 103 ? 4.066 -2.611 -7.613 1 77.06 103 HIS A CA 1
ATOM 766 C C . HIS A 1 103 ? 4.375 -4.086 -7.375 1 77.06 103 HIS A C 1
ATOM 768 O O . HIS A 1 103 ? 5.406 -4.422 -6.785 1 77.06 103 HIS A O 1
ATOM 774 N N . HIS A 1 104 ? 3.463 -4.922 -7.844 1 85.5 104 HIS A N 1
ATOM 775 C CA . HIS A 1 104 ? 3.615 -6.359 -7.656 1 85.5 104 HIS A CA 1
ATOM 776 C C . HIS A 1 104 ? 3.289 -7.117 -8.938 1 85.5 104 HIS A C 1
ATOM 778 O O . HIS A 1 104 ? 2.41 -6.711 -9.703 1 85.5 104 HIS A O 1
ATOM 784 N N . LEU A 1 105 ? 4.055 -8.227 -9.102 1 90.19 105 LEU A N 1
ATOM 785 C CA . LEU A 1 105 ? 3.789 -9.133 -10.211 1 90.19 105 LEU A CA 1
ATOM 786 C C . LEU A 1 105 ? 3.895 -10.586 -9.766 1 90.19 105 LEU A C 1
ATOM 788 O O . LEU A 1 105 ? 4.695 -10.914 -8.883 1 90.19 105 LEU A O 1
ATOM 792 N N . ALA A 1 106 ? 3.094 -11.352 -10.398 1 94.69 106 ALA A N 1
ATOM 793 C CA . ALA A 1 106 ? 3.24 -12.797 -10.211 1 94.69 106 ALA A CA 1
ATOM 794 C C . ALA A 1 106 ? 4.387 -13.344 -11.055 1 94.69 106 ALA A C 1
ATOM 796 O O . ALA A 1 106 ? 4.621 -12.883 -12.172 1 94.69 106 ALA A O 1
ATOM 797 N N . VAL A 1 107 ? 5.086 -14.242 -10.438 1 96.88 107 VAL A N 1
ATOM 79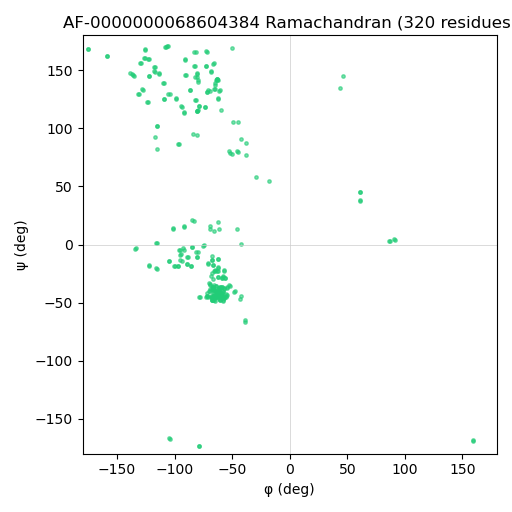8 C CA . VAL A 1 107 ? 6.109 -14.984 -11.164 1 96.88 107 VAL A CA 1
ATOM 799 C C . VAL A 1 107 ? 5.605 -16.391 -11.469 1 96.88 107 VAL A C 1
ATOM 801 O O . VAL A 1 107 ? 5.086 -17.078 -10.578 1 96.88 107 VAL A O 1
ATOM 804 N N . THR A 1 108 ? 5.703 -16.812 -12.711 1 96.38 108 THR A N 1
ATOM 805 C CA . THR A 1 108 ? 5.277 -18.141 -13.109 1 96.38 108 THR A CA 1
ATOM 806 C C . THR A 1 108 ? 6.43 -18.906 -13.75 1 96.38 108 THR A C 1
ATOM 808 O O . THR A 1 108 ? 7.289 -18.312 -14.406 1 96.38 108 THR A O 1
ATOM 811 N N . ASP A 1 109 ? 6.414 -20.172 -13.477 1 95.06 109 ASP A N 1
ATOM 812 C CA . ASP A 1 109 ? 7.453 -21 -14.086 1 95.06 109 ASP A CA 1
ATOM 813 C C . ASP A 1 109 ? 7.129 -21.312 -15.539 1 95.06 109 ASP A C 1
ATOM 815 O O . ASP A 1 109 ? 6.219 -20.719 -16.125 1 95.06 109 ASP A O 1
ATOM 819 N N . ASP A 1 110 ? 7.938 -22.172 -16.125 1 93.06 110 ASP A N 1
ATOM 820 C CA . ASP A 1 110 ? 7.836 -22.469 -17.547 1 93.06 110 ASP A CA 1
ATOM 821 C C . ASP A 1 110 ? 6.512 -23.156 -17.891 1 93.06 110 ASP A C 1
ATOM 823 O O . ASP A 1 110 ? 6.031 -23.062 -19.016 1 93.06 110 ASP A O 1
ATOM 827 N N . ASP A 1 111 ? 5.891 -23.766 -16.938 1 92.5 111 ASP A N 1
ATOM 828 C CA . ASP A 1 111 ? 4.625 -24.469 -17.141 1 92.5 111 ASP A CA 1
ATOM 829 C C . ASP A 1 111 ? 3.438 -23.562 -16.859 1 92.5 111 ASP A C 1
ATOM 831 O O . ASP A 1 111 ? 2.283 -23.969 -16.984 1 92.5 111 ASP A O 1
ATOM 835 N N . GLY A 1 112 ? 3.74 -22.344 -16.422 1 92.62 112 GLY A N 1
ATOM 836 C CA . GLY A 1 112 ? 2.684 -21.406 -16.109 1 92.62 112 GLY A CA 1
ATOM 837 C C . GLY A 1 112 ? 2.221 -21.469 -14.672 1 92.62 112 GLY A C 1
ATOM 838 O O . GLY A 1 112 ? 1.29 -20.75 -14.281 1 92.62 112 GLY A O 1
ATOM 839 N N . ALA A 1 113 ? 2.926 -22.297 -13.938 1 94.75 113 ALA A N 1
ATOM 840 C CA . ALA A 1 113 ? 2.545 -22.453 -12.539 1 94.75 113 ALA A CA 1
ATOM 841 C C . ALA A 1 113 ? 3.1 -21.312 -11.688 1 94.75 113 ALA A C 1
ATOM 843 O O . ALA A 1 113 ? 4.207 -20.828 -11.938 1 94.75 113 ALA A O 1
ATOM 844 N N . PHE A 1 114 ? 2.311 -21 -10.688 1 96.25 114 PHE A N 1
ATOM 845 C CA . PHE A 1 114 ? 2.689 -19.922 -9.781 1 96.25 114 PHE A CA 1
ATOM 846 C C . PHE A 1 114 ? 3.979 -20.25 -9.047 1 96.25 114 PHE A C 1
ATOM 848 O O . PHE A 1 114 ? 4.066 -21.297 -8.383 1 96.25 114 PHE A O 1
ATOM 855 N N . ALA A 1 115 ? 4.977 -19.297 -9.148 1 97.12 115 ALA A N 1
ATOM 856 C CA . ALA A 1 115 ? 6.277 -19.562 -8.547 1 97.12 115 ALA A CA 1
ATOM 857 C C . ALA A 1 115 ? 6.574 -18.562 -7.43 1 97.12 115 ALA A C 1
ATOM 859 O O . ALA A 1 115 ? 7.461 -18.797 -6.605 1 97.12 115 ALA A O 1
ATOM 860 N N . GLY A 1 116 ? 5.891 -17.438 -7.461 1 96.25 116 GLY A N 1
ATOM 861 C CA . GLY A 1 116 ? 6.117 -16.453 -6.426 1 96.25 116 GLY A CA 1
ATOM 862 C C . GLY A 1 116 ? 5.676 -15.055 -6.832 1 96.25 116 GLY A C 1
ATOM 863 O O . GLY A 1 116 ? 4.91 -14.891 -7.785 1 96.25 116 GLY A O 1
ATOM 864 N N . VAL A 1 117 ? 6.086 -14.062 -6.016 1 94.62 117 VAL A N 1
ATOM 865 C CA . VAL A 1 117 ? 5.742 -12.664 -6.273 1 94.62 117 VAL A CA 1
ATOM 866 C C . VAL A 1 117 ? 7.008 -11.812 -6.254 1 94.62 117 VAL A C 1
ATOM 868 O O . VAL A 1 117 ? 7.867 -11.984 -5.383 1 94.62 117 VAL A O 1
ATOM 871 N N . ALA A 1 118 ? 7.121 -10.984 -7.223 1 91.88 118 ALA A N 1
ATOM 872 C CA . ALA A 1 118 ? 8.164 -9.961 -7.246 1 91.88 118 ALA A CA 1
ATOM 873 C C . ALA A 1 118 ? 7.566 -8.57 -7.066 1 91.88 118 ALA A C 1
ATOM 875 O O . ALA A 1 118 ? 6.512 -8.258 -7.629 1 91.88 118 ALA A O 1
ATOM 876 N N . SER A 1 119 ? 8.242 -7.77 -6.297 1 85.5 119 SER A N 1
ATOM 877 C CA . SER A 1 119 ? 7.734 -6.43 -6.023 1 85.5 119 SER A CA 1
ATOM 878 C C . SER A 1 119 ? 8.773 -5.363 -6.359 1 85.5 119 SER A C 1
ATOM 880 O O . SER A 1 119 ? 9.93 -5.684 -6.625 1 85.5 119 SER A O 1
ATOM 882 N N . SER A 1 120 ? 8.258 -4.121 -6.367 1 77.06 120 SER A N 1
ATOM 883 C CA . SER A 1 120 ? 9.156 -2.986 -6.551 1 77.06 120 SER A CA 1
ATOM 884 C C . SER A 1 120 ? 10.219 -2.941 -5.457 1 77.06 120 SER A C 1
ATOM 886 O O . SER A 1 120 ? 11.359 -2.555 -5.711 1 77.06 120 SER A O 1
ATOM 888 N N . TRP A 1 121 ? 9.805 -3.449 -4.383 1 73.38 121 TRP A N 1
ATOM 889 C CA . TRP A 1 121 ? 10.75 -3.473 -3.27 1 73.38 121 TRP A CA 1
ATOM 890 C C . TRP A 1 121 ? 11.852 -4.504 -3.51 1 73.38 121 TRP A C 1
ATOM 892 O O . TRP A 1 121 ? 13.016 -4.258 -3.207 1 73.38 121 TRP A O 1
ATOM 902 N N . ASP A 1 122 ? 11.469 -5.598 -3.947 1 80.81 122 ASP A N 1
ATOM 903 C CA . ASP A 1 122 ? 12.461 -6.613 -4.289 1 80.81 122 ASP A CA 1
ATOM 904 C C . ASP A 1 122 ? 13.484 -6.07 -5.281 1 80.81 122 ASP A C 1
ATOM 906 O O . ASP A 1 122 ? 14.688 -6.309 -5.141 1 80.81 122 ASP A O 1
ATOM 910 N N . VAL A 1 123 ? 12.992 -5.363 -6.234 1 79.19 123 VAL A N 1
ATOM 911 C CA . VAL A 1 123 ? 13.852 -4.777 -7.258 1 79.19 123 VAL A CA 1
ATOM 912 C C . VAL A 1 123 ? 14.773 -3.732 -6.629 1 79.19 123 VAL A C 1
ATOM 914 O O . VAL A 1 123 ? 15.977 -3.713 -6.895 1 79.19 123 VAL A O 1
ATOM 917 N N . ALA A 1 124 ? 14.219 -2.926 -5.793 1 70.81 124 ALA A N 1
ATOM 918 C CA . ALA A 1 124 ? 14.992 -1.893 -5.117 1 70.81 124 ALA A CA 1
ATOM 919 C C . ALA A 1 124 ? 16.109 -2.51 -4.266 1 70.81 124 ALA A C 1
ATOM 921 O O . ALA A 1 124 ? 17.234 -2.018 -4.258 1 70.81 124 ALA A O 1
ATOM 922 N N . ARG A 1 125 ? 15.75 -3.488 -3.582 1 72.38 125 ARG A N 1
ATOM 923 C CA . ARG A 1 125 ? 16.719 -4.18 -2.738 1 72.38 125 ARG A CA 1
ATOM 924 C C . ARG A 1 125 ? 17.859 -4.754 -3.572 1 72.38 125 ARG A C 1
ATOM 926 O O . ARG A 1 125 ? 19.031 -4.641 -3.195 1 72.38 125 ARG A O 1
ATOM 933 N N . GLU A 1 126 ? 17.469 -5.383 -4.57 1 75.5 126 GLU A N 1
ATOM 934 C CA . GLU A 1 126 ? 18.469 -5.984 -5.441 1 75.5 126 GLU A CA 1
ATOM 935 C C . GLU A 1 126 ? 19.391 -4.922 -6.043 1 75.5 126 GLU A C 1
ATOM 937 O O . GLU A 1 126 ? 20.594 -5.133 -6.172 1 75.5 126 GLU A O 1
ATOM 942 N N . CYS A 1 127 ? 18.828 -3.889 -6.379 1 67.75 127 CYS A N 1
ATOM 943 C CA . CYS A 1 127 ? 19.609 -2.795 -6.938 1 67.75 127 CYS A CA 1
ATOM 944 C C . CYS A 1 127 ? 20.484 -2.152 -5.871 1 67.75 127 CYS A C 1
ATOM 946 O O . CYS A 1 127 ? 21.609 -1.719 -6.16 1 67.75 127 CYS A O 1
ATOM 948 N N . GLY A 1 128 ? 19.859 -2.029 -4.645 1 63.22 128 GLY A N 1
ATOM 949 C CA . GLY A 1 128 ? 20.609 -1.469 -3.539 1 63.22 128 GLY A CA 1
ATOM 950 C C . GLY A 1 128 ? 21.797 -2.32 -3.141 1 63.22 128 GLY A C 1
ATOM 951 O O . GLY A 1 128 ? 22.812 -1.801 -2.658 1 63.22 128 GLY A O 1
ATOM 952 N N . ARG A 1 129 ? 21.547 -3.643 -3.051 1 61.59 129 ARG A N 1
ATOM 953 C CA . ARG A 1 129 ? 22.641 -4.539 -2.727 1 61.59 129 ARG A CA 1
ATOM 954 C C . ARG A 1 129 ? 23.875 -4.23 -3.588 1 61.59 129 ARG A C 1
ATOM 956 O O . ARG A 1 129 ? 25 -4.363 -3.131 1 61.59 129 ARG A O 1
ATOM 963 N N . ARG A 1 130 ? 23.484 -3.982 -4.684 1 56.5 130 ARG A N 1
ATOM 964 C CA . ARG A 1 130 ? 24.609 -3.646 -5.559 1 56.5 130 ARG A CA 1
ATOM 965 C C . ARG A 1 130 ? 25.25 -2.336 -5.133 1 56.5 130 ARG A C 1
ATOM 967 O O . ARG A 1 130 ? 26.469 -2.152 -5.301 1 56.5 130 ARG A O 1
ATOM 974 N N . TRP A 1 131 ? 24.188 -1.652 -4.434 1 50.69 131 TRP A N 1
ATOM 975 C CA . TRP A 1 131 ? 24.719 -0.344 -4.055 1 50.69 131 TRP A CA 1
ATOM 976 C C . TRP A 1 131 ? 24.797 -0.202 -2.539 1 50.69 131 TRP A C 1
ATOM 978 O O . TRP A 1 131 ? 23.922 -0.694 -1.821 1 50.69 131 TRP A O 1
ATOM 988 N N . THR A 1 132 ? 25.75 -0.645 -1.726 1 46.22 132 THR A N 1
ATOM 989 C CA . THR A 1 132 ? 25.969 -0.591 -0.286 1 46.22 132 THR A CA 1
ATOM 990 C C . THR A 1 132 ? 25.109 0.488 0.358 1 46.22 132 THR A C 1
ATOM 992 O O . THR A 1 132 ? 25.516 1.652 0.427 1 46.22 132 THR A O 1
ATOM 995 N N . LEU A 1 133 ? 23.922 0.471 0.179 1 47.44 133 LEU A N 1
ATOM 996 C CA . LEU A 1 133 ? 23.188 1.524 0.859 1 47.44 133 LEU A CA 1
ATOM 997 C C . LEU A 1 133 ? 22.953 1.169 2.324 1 47.44 133 LEU A C 1
ATOM 999 O O . LEU A 1 133 ? 22.359 0.13 2.631 1 47.44 133 LEU A O 1
ATOM 1003 N N . PRO A 1 134 ? 23.719 1.565 3.162 1 44.44 134 PRO A N 1
ATOM 1004 C CA . PRO A 1 134 ? 23.672 1.171 4.57 1 44.44 134 PRO A CA 1
ATOM 1005 C C . PRO A 1 134 ? 22.25 1.062 5.102 1 44.44 134 PRO A C 1
ATOM 1007 O O . PRO A 1 134 ? 21.906 0.094 5.789 1 44.44 134 PRO A O 1
ATOM 1010 N N . PHE A 1 135 ? 21.594 2.098 5.18 1 44.94 135 PHE A N 1
ATOM 1011 C CA . PHE A 1 135 ? 20.328 2.078 5.887 1 44.94 135 PHE A CA 1
ATOM 1012 C C . PHE A 1 135 ? 19.344 1.146 5.199 1 44.94 135 PHE A C 1
ATOM 1014 O O . PHE A 1 135 ? 18.469 0.558 5.848 1 44.94 135 PHE A O 1
ATOM 1021 N N . TRP A 1 136 ? 19.672 0.99 3.943 1 49.69 136 TRP A N 1
ATOM 1022 C CA . TRP A 1 136 ? 18.734 0.196 3.15 1 49.69 136 TRP A CA 1
ATOM 1023 C C . TRP A 1 136 ? 18.75 -1.263 3.598 1 49.69 136 TRP A C 1
ATOM 1025 O O . TRP A 1 136 ? 17.719 -1.932 3.578 1 49.69 136 TRP A O 1
ATOM 1035 N N . ASP A 1 137 ? 19.922 -1.571 4.129 1 50.44 137 ASP A N 1
ATOM 1036 C CA . ASP A 1 137 ? 20.047 -2.971 4.523 1 50.44 137 ASP A CA 1
ATOM 1037 C C . ASP A 1 137 ? 19.094 -3.309 5.664 1 50.44 137 ASP A C 1
ATOM 1039 O O . ASP A 1 137 ? 18.391 -4.3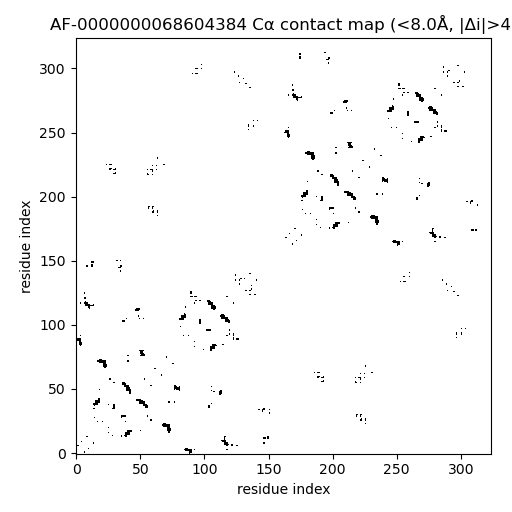28 5.617 1 50.44 137 ASP A O 1
ATOM 1043 N N . GLU A 1 138 ? 19.141 -2.453 6.59 1 46.5 138 GLU A N 1
ATOM 1044 C CA . GLU A 1 138 ? 18.312 -2.762 7.758 1 46.5 138 GLU A CA 1
ATOM 1045 C C . GLU A 1 138 ? 16.828 -2.678 7.422 1 46.5 138 GLU A C 1
ATOM 1047 O O . GLU A 1 138 ? 16.047 -3.523 7.852 1 46.5 138 GLU A O 1
ATOM 1052 N N . TYR A 1 139 ? 16.578 -1.617 6.742 1 47.94 139 TYR A N 1
ATOM 1053 C CA . TYR A 1 139 ? 15.195 -1.439 6.348 1 47.94 139 TYR A CA 1
ATOM 1054 C C . TYR A 1 139 ? 14.719 -2.594 5.473 1 47.94 139 TYR A C 1
ATOM 1056 O O . TYR A 1 139 ? 13.648 -3.156 5.699 1 47.94 139 TYR A O 1
ATOM 1064 N N . LEU A 1 140 ? 15.586 -2.891 4.598 1 51.16 140 LEU A N 1
ATOM 1065 C CA . LEU A 1 140 ? 15.281 -3.977 3.674 1 51.16 140 LEU A CA 1
ATOM 1066 C C . LEU A 1 140 ? 15.188 -5.309 4.41 1 51.16 140 LEU A C 1
ATOM 1068 O O . LEU A 1 140 ? 14.352 -6.148 4.078 1 51.16 140 LEU A O 1
ATOM 1072 N N . ASP A 1 141 ? 15.992 -5.434 5.379 1 48.69 141 ASP A N 1
ATOM 1073 C CA . ASP A 1 141 ? 15.969 -6.656 6.176 1 48.69 141 ASP A CA 1
ATOM 1074 C C . ASP A 1 141 ? 14.656 -6.781 6.953 1 48.69 141 ASP A C 1
ATOM 1076 O O . ASP A 1 141 ? 14.094 -7.875 7.055 1 48.69 141 ASP A O 1
ATOM 1080 N N . ARG A 1 142 ? 14.234 -5.754 7.418 1 45.12 142 ARG A N 1
ATOM 1081 C CA . ARG A 1 142 ? 13.008 -5.781 8.203 1 45.12 142 ARG A CA 1
ATOM 1082 C C . ARG A 1 142 ? 11.797 -6.031 7.32 1 45.12 142 ARG A C 1
ATOM 1084 O O . ARG A 1 142 ? 10.914 -6.82 7.668 1 45.12 142 ARG A O 1
ATOM 1091 N N . VAL A 1 143 ? 11.867 -5.27 6.242 1 45.03 143 VAL A N 1
ATOM 1092 C CA . VAL A 1 143 ? 10.781 -5.512 5.297 1 45.03 143 VAL A CA 1
ATOM 1093 C C . VAL A 1 143 ? 10.82 -6.965 4.824 1 45.03 143 VAL A C 1
ATOM 1095 O O . VAL A 1 143 ? 9.781 -7.621 4.73 1 45.03 143 VAL A O 1
ATOM 1098 N N . ALA A 1 144 ? 12.023 -7.371 4.562 1 44.81 144 ALA A N 1
ATOM 1099 C CA . ALA A 1 144 ? 12.219 -8.758 4.152 1 44.81 144 ALA A CA 1
ATOM 1100 C C . ALA A 1 144 ? 11.844 -9.719 5.277 1 44.81 144 ALA A C 1
ATOM 1102 O O . ALA A 1 144 ? 11.266 -10.781 5.027 1 44.81 144 ALA A O 1
ATOM 1103 N N . SER A 1 145 ? 12.227 -9.445 6.445 1 44.38 145 SER A N 1
ATOM 1104 C CA . SER A 1 145 ? 11.938 -10.312 7.586 1 44.38 145 SER A CA 1
ATOM 1105 C C . SER A 1 145 ? 10.438 -10.438 7.812 1 44.38 145 SER A C 1
ATOM 1107 O O . SER A 1 145 ? 9.945 -11.523 8.141 1 44.38 145 SER A O 1
ATOM 1109 N N . ARG A 1 146 ? 9.852 -9.438 7.785 1 42.16 146 ARG A N 1
ATOM 1110 C CA . ARG A 1 146 ? 8.406 -9.5 7.949 1 42.16 146 ARG A CA 1
ATOM 1111 C C . ARG A 1 146 ? 7.77 -10.383 6.879 1 42.16 146 ARG A C 1
ATOM 1113 O O . ARG A 1 146 ? 6.82 -11.117 7.16 1 42.16 146 ARG A O 1
ATOM 1120 N N . ARG A 1 147 ? 8.359 -10.18 5.703 1 41.19 147 ARG A N 1
ATOM 1121 C CA . ARG A 1 147 ? 7.887 -11.039 4.625 1 41.19 147 ARG A CA 1
ATOM 1122 C C . ARG A 1 147 ? 8.312 -12.484 4.844 1 41.19 147 ARG A C 1
ATOM 1124 O O . ARG A 1 147 ? 7.598 -13.414 4.469 1 41.19 147 ARG A O 1
ATOM 1131 N N . ARG A 1 148 ? 9.523 -12.578 5.348 1 41.44 148 ARG A N 1
ATOM 1132 C CA . ARG A 1 148 ? 10.031 -13.922 5.629 1 41.44 148 ARG A CA 1
ATOM 1133 C C . ARG A 1 148 ? 9.273 -14.57 6.781 1 41.44 148 ARG A C 1
ATOM 1135 O O . ARG A 1 148 ? 9.102 -15.789 6.809 1 41.44 148 ARG A O 1
ATOM 1142 N N . ALA A 1 149 ? 9.078 -13.75 7.809 1 40.06 149 ALA A N 1
ATOM 1143 C CA . ALA A 1 149 ? 8.469 -14.367 8.984 1 40.06 149 ALA A CA 1
ATOM 1144 C C . ALA A 1 149 ? 7.078 -14.906 8.656 1 40.06 149 ALA A C 1
ATOM 1146 O O . ALA A 1 149 ? 6.535 -15.734 9.391 1 40.06 149 ALA A O 1
ATOM 1147 N N . GLY A 1 150 ? 6.664 -15.031 7.508 1 36.69 150 GLY A N 1
ATOM 1148 C CA . GLY A 1 150 ? 5.379 -15.617 7.168 1 36.69 150 GLY A CA 1
ATOM 1149 C C . GLY A 1 150 ? 4.238 -15.086 8.016 1 36.69 150 GLY A C 1
ATOM 1150 O O . GLY A 1 150 ? 4.461 -14.359 8.984 1 36.69 150 GLY A O 1
ATOM 1151 N N . SER A 1 151 ? 3.004 -14.906 7.543 1 34.69 151 SER A N 1
ATOM 1152 C CA . SER A 1 151 ? 1.842 -14.609 8.375 1 34.69 151 SER A CA 1
ATOM 1153 C C . SER A 1 151 ? 1.74 -15.578 9.547 1 34.69 151 SER A C 1
ATOM 1155 O O . SER A 1 151 ? 1.773 -16.797 9.359 1 34.69 151 SER A O 1
ATOM 1157 N N . PRO A 1 152 ? 2.039 -15.211 10.703 1 32.62 152 PRO A N 1
ATOM 1158 C CA . PRO A 1 152 ? 1.761 -16.234 11.719 1 32.62 152 PRO A CA 1
ATOM 1159 C C . PRO A 1 152 ? 0.414 -16.922 11.508 1 32.62 152 PRO A C 1
ATOM 1161 O O . PRO A 1 152 ? 0.242 -18.078 11.898 1 32.62 152 PRO A O 1
ATOM 1164 N N . ASN A 1 153 ? -0.567 -16.094 11.273 1 31.03 153 ASN A N 1
ATOM 1165 C CA . ASN A 1 153 ? -1.891 -16.703 11.289 1 31.03 153 ASN A CA 1
ATOM 1166 C C . ASN A 1 153 ? -2.227 -17.344 9.953 1 31.03 153 ASN A C 1
ATOM 1168 O O . ASN A 1 153 ? -3.393 -17.406 9.562 1 31.03 153 ASN A O 1
ATOM 1172 N N . ALA A 1 154 ? -1.261 -17.641 9.141 1 32.34 154 ALA A N 1
ATOM 1173 C CA . ALA A 1 154 ? -1.62 -18.547 8.055 1 32.34 154 ALA A CA 1
ATOM 1174 C C . ALA A 1 154 ? -2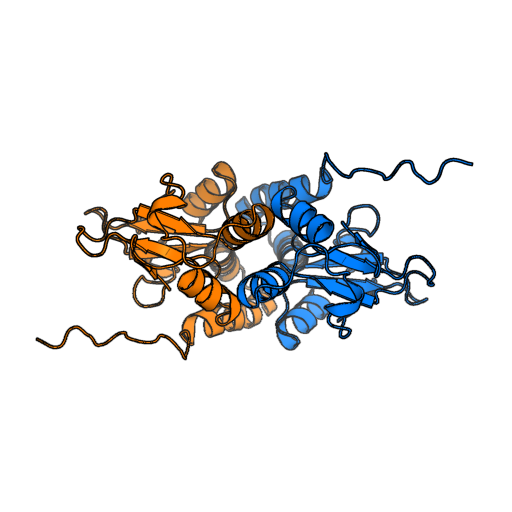.449 -19.719 8.578 1 32.34 154 ALA A C 1
ATOM 1176 O O . ALA A 1 154 ? -1.944 -20.562 9.312 1 32.34 154 ALA A O 1
ATOM 1177 N N . HIS A 1 155 ? -3.721 -19.469 8.758 1 30.48 155 HIS A N 1
ATOM 1178 C CA . HIS A 1 155 ? -4.602 -20.609 8.984 1 30.48 155 HIS A CA 1
ATOM 1179 C C . HIS A 1 155 ? -4.422 -21.672 7.898 1 30.48 155 HIS A C 1
ATOM 1181 O O . HIS A 1 155 ? -4.68 -21.406 6.723 1 30.48 155 HIS A O 1
ATOM 1187 N N . THR A 1 156 ? -3.467 -22.422 7.957 1 31.27 156 THR A N 1
ATOM 1188 C CA . THR A 1 156 ? -3.521 -23.719 7.281 1 31.27 156 THR A CA 1
ATOM 1189 C C . THR A 1 156 ? -4.914 -24.328 7.395 1 31.27 156 THR A C 1
ATOM 1191 O O . THR A 1 156 ? -5.434 -24.5 8.5 1 31.27 156 THR A O 1
ATOM 1194 N N . ASP A 1 157 ? -5.836 -24.047 6.531 1 29.89 157 ASP A N 1
ATOM 1195 C CA . ASP A 1 157 ? -6.934 -25.016 6.504 1 29.89 157 ASP A CA 1
ATOM 1196 C C . ASP A 1 157 ? -6.414 -26.438 6.594 1 29.89 157 ASP A C 1
ATOM 1198 O O . ASP A 1 157 ? -5.66 -26.891 5.727 1 29.89 157 ASP A O 1
ATOM 1202 N N . ALA A 1 158 ? -6.266 -27.016 7.789 1 34.09 158 ALA A N 1
ATOM 1203 C CA . ALA A 1 158 ? -6.141 -28.438 8.094 1 34.09 158 ALA A CA 1
ATOM 1204 C C . ALA A 1 158 ? -7.133 -29.266 7.277 1 34.09 158 ALA A C 1
ATOM 1206 O O . ALA A 1 158 ? -7.352 -30.453 7.566 1 34.09 158 ALA A O 1
ATOM 1207 N N . ALA A 1 159 ? -7.977 -28.578 6.375 1 30.39 159 ALA A N 1
ATOM 1208 C CA . ALA A 1 159 ? -8.945 -29.562 5.906 1 30.39 159 ALA A CA 1
ATOM 1209 C C . ALA A 1 159 ? -8.266 -30.641 5.051 1 30.39 159 ALA A C 1
ATOM 1211 O O . ALA A 1 159 ? -8.945 -31.469 4.438 1 30.39 159 ALA A O 1
ATOM 1212 N N . ALA A 1 160 ? -7.008 -30.547 4.637 1 28.5 160 ALA A N 1
ATOM 1213 C CA . ALA A 1 160 ? -6.746 -31.719 3.799 1 28.5 160 ALA A CA 1
ATOM 1214 C C . ALA A 1 160 ? -6.715 -33 4.629 1 28.5 160 ALA A C 1
ATOM 1216 O O . ALA A 1 160 ? -5.641 -33.562 4.883 1 28.5 160 ALA A O 1
ATOM 1217 N N . SER A 1 161 ? -7.172 -32.969 5.875 1 26.12 161 SER A N 1
ATOM 1218 C CA . SER A 1 161 ? -7.078 -34.406 6.219 1 26.12 161 SER A CA 1
ATOM 1219 C C . SER A 1 161 ? -7.738 -35.281 5.152 1 26.12 161 SER A C 1
ATOM 1221 O O . SER A 1 161 ? -8.688 -34.844 4.492 1 26.12 161 SER A O 1
ATOM 1223 N N . ALA A 1 162 ? -7.504 -36.781 5.23 1 27.3 162 ALA A N 1
ATOM 1224 C CA . ALA A 1 162 ? -7.742 -38.125 4.645 1 27.3 162 ALA A CA 1
ATOM 1225 C C . ALA A 1 162 ? -9.234 -38.406 4.523 1 27.3 162 ALA A C 1
ATOM 1227 O O . ALA A 1 162 ? -10.016 -38.031 5.398 1 27.3 162 ALA A O 1
ATOM 1228 N N . MET B 1 1 ? 23.359 19.312 2.918 1 68.56 1 MET B N 1
ATOM 1229 C CA . MET B 1 1 ? 22.734 17.984 2.951 1 68.56 1 MET B CA 1
ATOM 1230 C C . MET B 1 1 ? 21.219 18.094 2.805 1 68.56 1 MET B C 1
ATOM 1232 O O . MET B 1 1 ? 20.594 18.984 3.389 1 68.56 1 MET B O 1
ATOM 1236 N N . ARG B 1 2 ? 20.625 17.406 1.935 1 85.69 2 ARG B N 1
ATOM 1237 C CA . ARG B 1 2 ? 19.203 17.516 1.695 1 85.69 2 ARG B CA 1
ATOM 1238 C C . ARG B 1 2 ? 18.406 17.047 2.908 1 85.69 2 ARG B C 1
ATOM 1240 O O . ARG B 1 2 ? 18.828 16.125 3.617 1 85.69 2 ARG B O 1
ATOM 1247 N N . ARG B 1 3 ? 17.422 17.891 3.227 1 94.5 3 ARG B N 1
ATOM 1248 C CA . ARG B 1 3 ? 16.531 17.609 4.355 1 94.5 3 ARG B CA 1
ATOM 1249 C C . ARG B 1 3 ? 15.156 17.156 3.875 1 94.5 3 ARG B C 1
ATOM 1251 O O . ARG B 1 3 ? 14.867 17.203 2.678 1 94.5 3 ARG B O 1
ATOM 1258 N N . VAL B 1 4 ? 14.336 16.703 4.805 1 93.88 4 VAL B N 1
ATOM 1259 C CA . VAL B 1 4 ? 13.023 16.156 4.473 1 93.88 4 VAL B CA 1
ATOM 1260 C C . VAL B 1 4 ? 12.234 17.172 3.66 1 93.88 4 VAL B C 1
ATOM 1262 O O . VAL B 1 4 ? 11.562 16.828 2.688 1 93.88 4 VAL B O 1
ATOM 1265 N N . LYS B 1 5 ? 12.398 18.406 4.016 1 95.12 5 LYS B N 1
ATOM 1266 C CA . LYS B 1 5 ? 11.633 19.453 3.336 1 95.12 5 LYS B CA 1
ATOM 1267 C C . LYS B 1 5 ? 11.977 19.5 1.85 1 95.12 5 LYS B C 1
ATOM 1269 O O . LYS B 1 5 ? 11.18 19.984 1.041 1 95.12 5 LYS B O 1
ATOM 1274 N N . ASP B 1 6 ? 13.133 18.938 1.497 1 94 6 ASP B N 1
ATOM 1275 C CA . ASP B 1 6 ? 13.609 19.031 0.119 1 94 6 ASP B CA 1
ATOM 1276 C C . ASP B 1 6 ? 13.078 17.859 -0.719 1 94 6 ASP B C 1
ATOM 1278 O O . ASP B 1 6 ? 13.102 17.922 -1.95 1 94 6 ASP B O 1
ATOM 1282 N N . PHE B 1 7 ? 12.602 16.812 -0.04 1 88.56 7 PHE B N 1
ATOM 1283 C CA . PHE B 1 7 ? 12.273 15.648 -0.861 1 88.56 7 PHE B CA 1
ATOM 1284 C C . PHE B 1 7 ? 10.906 15.086 -0.486 1 88.56 7 PHE B C 1
ATOM 1286 O O . PHE B 1 7 ? 10.406 14.164 -1.137 1 88.56 7 PHE B O 1
ATOM 1293 N N . MET B 1 8 ? 10.32 15.641 0.478 1 92 8 MET B N 1
ATOM 1294 C CA . MET B 1 8 ? 8.984 15.203 0.872 1 92 8 MET B CA 1
ATOM 1295 C C . MET B 1 8 ? 7.941 15.648 -0.146 1 92 8 MET B C 1
ATOM 1297 O O . MET B 1 8 ? 8.242 16.438 -1.043 1 92 8 MET B O 1
ATOM 1301 N N . THR B 1 9 ? 6.77 15.086 -0.039 1 92.31 9 THR B N 1
ATOM 1302 C CA . THR B 1 9 ? 5.609 15.656 -0.709 1 92.31 9 THR B CA 1
ATOM 1303 C C . THR B 1 9 ? 5.043 16.828 0.094 1 92.31 9 THR B C 1
ATOM 1305 O O . THR B 1 9 ? 4.559 16.641 1.212 1 92.31 9 THR B O 1
ATOM 1308 N N . PRO B 1 10 ? 5.121 18 -0.475 1 94 10 PRO B N 1
ATOM 1309 C CA . PRO B 1 10 ? 4.648 19.156 0.288 1 94 10 PRO B CA 1
ATOM 1310 C C . PRO B 1 10 ? 3.143 19.125 0.543 1 94 10 PRO B C 1
ATOM 1312 O O . PRO B 1 10 ? 2.402 18.469 -0.198 1 94 10 PRO B O 1
ATOM 1315 N N . ALA B 1 11 ? 2.742 19.812 1.589 1 93.69 11 ALA B N 1
ATOM 1316 C CA . ALA B 1 11 ? 1.35 19.828 2.031 1 93.69 11 ALA B CA 1
ATOM 1317 C C . ALA B 1 11 ? 0.41 20.188 0.882 1 93.69 11 ALA B C 1
ATOM 1319 O O . ALA B 1 11 ? -0.679 19.609 0.763 1 93.69 11 ALA B O 1
ATOM 1320 N N . SER B 1 12 ? 0.813 21.031 0.029 1 91.38 12 SER B N 1
ATOM 1321 C CA . SER B 1 12 ? -0.021 21.5 -1.068 1 91.38 12 SER B CA 1
ATOM 1322 C C . SER B 1 12 ? -0.304 20.391 -2.074 1 91.38 12 SER B C 1
ATOM 1324 O O . SER B 1 12 ? -1.246 20.484 -2.863 1 91.38 12 SER B O 1
ATOM 1326 N N . ARG B 1 13 ? 0.419 19.344 -1.966 1 88.94 13 ARG B N 1
ATOM 1327 C CA . ARG B 1 13 ? 0.264 18.25 -2.92 1 88.94 13 ARG B CA 1
ATOM 1328 C C . ARG B 1 13 ? -0.244 16.984 -2.23 1 88.94 13 ARG B C 1
ATOM 1330 O O . ARG B 1 13 ? -0.348 15.93 -2.857 1 88.94 13 ARG B O 1
ATOM 1337 N N . CYS B 1 14 ? -0.446 17.141 -1.044 1 91.75 14 CYS B N 1
ATOM 1338 C CA . CYS B 1 14 ? -0.952 16 -0.291 1 91.75 14 CYS B CA 1
ATOM 1339 C C . CYS B 1 14 ? -2.477 15.984 -0.282 1 91.75 14 CYS B C 1
ATOM 1341 O O . CYS B 1 14 ? -3.111 17.031 -0.291 1 91.75 14 CYS B O 1
ATOM 1343 N N . VAL B 1 15 ? -3.014 14.828 -0.3 1 90.31 15 VAL B N 1
ATOM 1344 C CA . VAL B 1 15 ? -4.441 14.68 -0.049 1 90.31 15 VAL B CA 1
ATOM 1345 C C . VAL B 1 15 ? -4.707 14.68 1.455 1 90.31 15 VAL B C 1
ATOM 1347 O O . VAL B 1 15 ? -4.086 13.914 2.201 1 90.31 15 VAL B O 1
ATOM 1350 N N . THR B 1 16 ? -5.543 15.555 1.877 1 93.12 16 THR B N 1
ATOM 1351 C CA . THR B 1 16 ? -5.895 15.641 3.289 1 93.12 16 THR B CA 1
ATOM 1352 C C . THR B 1 16 ? -7.398 15.484 3.484 1 93.12 16 THR B C 1
ATOM 1354 O O . THR B 1 16 ? -8.172 15.578 2.525 1 93.12 16 THR B O 1
ATOM 1357 N N . ALA B 1 17 ? -7.766 15.133 4.688 1 93.75 17 ALA B N 1
ATOM 1358 C CA . ALA B 1 17 ? -9.164 15.062 5.102 1 93.75 17 ALA B CA 1
ATOM 1359 C C . ALA B 1 17 ? -9.391 15.828 6.402 1 93.75 17 ALA B C 1
ATOM 1361 O O . ALA B 1 17 ? -8.438 16.094 7.145 1 93.75 17 ALA B O 1
ATOM 1362 N N . SER B 1 18 ? -10.641 16.234 6.586 1 94.38 18 SER B N 1
ATOM 1363 C CA . SER B 1 18 ? -11.016 16.828 7.859 1 94.38 18 SER B CA 1
ATOM 1364 C C . SER B 1 18 ? -11.523 15.781 8.836 1 94.38 18 SER B C 1
ATOM 1366 O O . SER B 1 18 ? -11.945 14.695 8.43 1 94.38 18 SER B O 1
ATOM 1368 N N . THR B 1 19 ? -11.469 16.125 10.086 1 93.12 19 THR B N 1
ATOM 1369 C CA . THR B 1 19 ? -12.031 15.242 11.102 1 93.12 19 THR B CA 1
ATOM 1370 C C . THR B 1 19 ? -13.508 14.969 10.82 1 93.12 19 THR B C 1
ATOM 1372 O O . THR B 1 19 ? -14.039 13.922 11.211 1 93.12 19 THR B O 1
ATOM 1375 N N . ASP B 1 20 ? -14.156 15.852 10.07 1 93.62 20 ASP B N 1
ATOM 1376 C CA . ASP B 1 20 ? -15.586 15.727 9.797 1 93.62 20 ASP B CA 1
ATOM 1377 C C . ASP B 1 20 ? -15.836 15.008 8.477 1 93.62 20 ASP B C 1
ATOM 1379 O O . ASP B 1 20 ? -16.969 14.672 8.156 1 93.62 20 ASP B O 1
ATOM 1383 N N . SER B 1 21 ? -14.812 14.773 7.746 1 94.62 21 SER B N 1
ATOM 1384 C CA . SER B 1 21 ? -14.969 14.086 6.469 1 94.62 21 SER B CA 1
ATOM 1385 C C . SER B 1 21 ? -15.484 12.664 6.664 1 94.62 21 SER B C 1
ATOM 1387 O O . SER B 1 21 ? -15.109 11.984 7.625 1 94.62 21 SER B O 1
ATOM 1389 N N . ALA B 1 22 ? -16.359 12.25 5.77 1 96.25 22 ALA B N 1
ATOM 1390 C CA . ALA B 1 22 ? -16.797 10.859 5.75 1 96.25 22 ALA B CA 1
ATOM 1391 C C . ALA B 1 22 ? -15.695 9.945 5.227 1 96.25 22 ALA B C 1
ATOM 1393 O O . ALA B 1 22 ? -14.875 10.359 4.398 1 96.25 22 ALA B O 1
ATOM 1394 N N . LEU B 1 23 ? -15.742 8.695 5.656 1 95.88 23 LEU B N 1
ATOM 1395 C CA . LEU B 1 23 ? -14.766 7.715 5.207 1 95.88 23 LEU B CA 1
ATOM 1396 C C . LEU B 1 23 ? -14.852 7.508 3.699 1 95.88 23 LEU B C 1
ATOM 1398 O O . LEU B 1 23 ? -13.836 7.254 3.045 1 95.88 23 LEU B O 1
ATOM 1402 N N . GLU B 1 24 ? -16.016 7.734 3.201 1 96.31 24 GLU B N 1
ATOM 1403 C CA . GLU B 1 24 ? -16.234 7.555 1.77 1 96.31 24 GLU B CA 1
ATOM 1404 C C . GLU B 1 24 ? -15.305 8.445 0.955 1 96.31 24 GLU B C 1
ATOM 1406 O O . GLU B 1 24 ? -14.688 7.992 -0.013 1 96.31 24 GLU B O 1
ATOM 1411 N N . SER B 1 25 ? -15.211 9.656 1.385 1 94.44 25 SER B N 1
ATOM 1412 C CA . SER B 1 25 ? -14.367 10.594 0.666 1 94.44 25 SER B CA 1
ATOM 1413 C C . SER B 1 25 ? -12.891 10.211 0.779 1 94.44 25 SER B C 1
ATOM 1415 O O . SER B 1 25 ? -12.141 10.328 -0.189 1 94.44 25 SER B O 1
ATOM 1417 N N . VAL B 1 26 ? -12.508 9.719 1.901 1 93.56 26 VAL B N 1
ATOM 1418 C CA . VAL B 1 26 ? -11.133 9.297 2.154 1 93.56 26 VAL B CA 1
ATOM 1419 C C . VAL B 1 26 ? -10.789 8.094 1.285 1 93.56 26 VAL B C 1
ATOM 1421 O O . VAL B 1 26 ? -9.781 8.094 0.583 1 93.56 26 VAL B O 1
ATOM 1424 N N . VAL B 1 27 ? -11.664 7.129 1.281 1 94.31 27 VAL B N 1
ATOM 1425 C CA . VAL B 1 27 ? -11.438 5.906 0.52 1 94.31 27 VAL B CA 1
ATOM 1426 C C . VAL B 1 27 ? -11.461 6.215 -0.975 1 94.31 27 VAL B C 1
ATOM 1428 O O . VAL B 1 27 ? -10.648 5.68 -1.737 1 94.31 27 VAL B O 1
ATOM 1431 N N . HIS B 1 28 ? -12.336 7.094 -1.354 1 93.31 28 HIS B N 1
ATOM 1432 C CA . HIS B 1 28 ? -12.406 7.516 -2.748 1 93.31 28 HIS B CA 1
ATOM 1433 C C . HIS B 1 28 ? -11.078 8.109 -3.213 1 93.31 28 HIS B C 1
ATOM 1435 O O . HIS B 1 28 ? -10.57 7.754 -4.277 1 93.31 28 HIS B O 1
ATOM 1441 N N . SER B 1 29 ? -10.547 8.906 -2.412 1 89.5 29 SER B N 1
ATOM 1442 C CA . SER B 1 29 ? -9.273 9.539 -2.748 1 89.5 29 SER B CA 1
ATOM 1443 C C . SER B 1 29 ? -8.156 8.5 -2.875 1 89.5 29 SER B C 1
ATOM 1445 O O . SER B 1 29 ? -7.309 8.602 -3.762 1 89.5 29 SER B O 1
ATOM 1447 N N . MET B 1 30 ? -8.125 7.52 -2.037 1 88 30 MET B N 1
ATOM 1448 C CA . MET B 1 30 ? -7.09 6.492 -2.041 1 88 30 MET B CA 1
ATOM 1449 C C . MET B 1 30 ? -7.219 5.59 -3.264 1 88 30 MET B C 1
ATOM 1451 O O . MET B 1 30 ? -6.219 5.113 -3.797 1 88 30 MET B O 1
ATOM 1455 N N . VAL B 1 31 ? -8.414 5.383 -3.664 1 85.06 31 VAL B N 1
ATOM 1456 C CA . VAL B 1 31 ? -8.68 4.48 -4.781 1 85.06 31 VAL B CA 1
ATOM 1457 C C . VAL B 1 31 ? -8.375 5.188 -6.098 1 85.06 31 VAL B C 1
ATOM 1459 O O . VAL B 1 31 ? -7.738 4.613 -6.984 1 85.06 31 VAL B O 1
ATOM 1462 N N . TYR B 1 32 ? -8.781 6.309 -6.238 1 80.94 32 TYR B N 1
ATOM 1463 C CA . TYR B 1 32 ? -8.758 6.941 -7.551 1 80.94 32 TYR B CA 1
ATOM 1464 C C . TYR B 1 32 ? -7.484 7.754 -7.742 1 80.94 32 TYR B C 1
ATOM 1466 O O . TYR B 1 32 ? -7.16 8.156 -8.859 1 80.94 32 TYR B O 1
ATOM 1474 N N . ASP B 1 33 ? -6.836 7.977 -6.695 1 73.31 33 ASP B N 1
ATOM 1475 C CA . ASP B 1 33 ? -5.512 8.578 -6.809 1 73.31 33 ASP B CA 1
ATOM 1476 C C . ASP B 1 33 ? -4.43 7.617 -6.32 1 73.31 33 ASP B C 1
ATOM 1478 O O . ASP B 1 33 ? -4.18 7.512 -5.117 1 73.31 33 ASP B O 1
ATOM 1482 N N . SER B 1 34 ? -3.748 6.992 -7.242 1 62 34 SER B N 1
ATOM 1483 C CA . SER B 1 34 ? -2.791 5.926 -6.953 1 62 34 SER B CA 1
ATOM 1484 C C . SER B 1 34 ? -1.538 6.48 -6.281 1 62 34 SER B C 1
ATOM 1486 O O . SER B 1 34 ? -0.758 5.727 -5.695 1 62 34 SER B O 1
ATOM 1488 N N . SER B 1 35 ? -1.364 7.73 -6.359 1 63 35 SER B N 1
ATOM 1489 C CA . SER B 1 35 ? -0.183 8.336 -5.75 1 63 35 SER B CA 1
ATOM 1490 C C . SER B 1 35 ? -0.378 8.539 -4.25 1 63 35 SER B C 1
ATOM 1492 O O . SER B 1 35 ? 0.58 8.82 -3.525 1 63 35 SER B O 1
ATOM 1494 N N . VAL B 1 36 ? -1.584 8.25 -3.902 1 71.25 36 VAL B N 1
ATOM 1495 C CA . VAL B 1 36 ? -1.913 8.484 -2.502 1 71.25 36 VAL B CA 1
ATOM 1496 C C . VAL B 1 36 ? -1.66 7.219 -1.687 1 71.25 36 VAL B C 1
ATOM 1498 O O . VAL B 1 36 ? -2.35 6.211 -1.864 1 71.25 36 VAL B O 1
ATOM 1501 N N . GLY B 1 37 ? -0.703 7.309 -0.839 1 78.19 37 GLY B N 1
ATOM 1502 C CA . GLY B 1 37 ? -0.439 6.199 0.063 1 78.19 37 GLY B CA 1
ATOM 1503 C C . GLY B 1 37 ? -1.072 6.379 1.43 1 78.19 37 GLY B C 1
ATOM 1504 O O . GLY B 1 37 ? -1.24 5.41 2.174 1 78.19 37 GLY B O 1
ATOM 1505 N N . CYS B 1 38 ? -1.396 7.617 1.673 1 87.31 38 CYS B N 1
ATOM 1506 C CA . CYS B 1 38 ? -2.043 7.926 2.943 1 87.31 38 CYS B CA 1
ATOM 1507 C C . CYS B 1 38 ? -2.811 9.242 2.857 1 87.31 38 CYS B C 1
ATOM 1509 O O . CYS B 1 38 ? -2.621 10.016 1.92 1 87.31 38 CYS B O 1
ATOM 1511 N N . VAL B 1 39 ? -3.697 9.43 3.789 1 91.94 39 VAL B N 1
ATOM 1512 C CA . VAL B 1 39 ? -4.449 10.672 3.93 1 91.94 39 VAL B CA 1
ATOM 1513 C C . VAL B 1 39 ? -4.246 11.242 5.332 1 91.94 39 VAL B C 1
ATOM 1515 O O . VAL B 1 39 ? -4.48 10.555 6.328 1 91.94 39 VAL B O 1
ATOM 1518 N N . VAL B 1 40 ? -3.75 12.469 5.344 1 92.75 40 VAL B N 1
ATOM 1519 C CA . VAL B 1 40 ? -3.564 13.117 6.641 1 92.75 40 VAL B CA 1
ATOM 1520 C C . VAL B 1 40 ? -4.855 13.82 7.059 1 92.75 40 VAL B C 1
ATOM 1522 O O . VAL B 1 40 ? -5.484 14.508 6.254 1 92.75 40 VAL B O 1
ATOM 1525 N N . VAL B 1 41 ? -5.238 13.609 8.297 1 94.12 41 VAL B N 1
ATOM 1526 C CA . VAL B 1 41 ? -6.469 14.195 8.812 1 94.12 41 VAL B CA 1
ATOM 1527 C C . VAL B 1 41 ? -6.145 15.453 9.617 1 94.12 41 VAL B C 1
ATOM 1529 O O . VAL B 1 41 ? -5.32 15.422 10.531 1 94.12 41 VAL B O 1
ATOM 1532 N N . LEU B 1 42 ? -6.801 16.5 9.227 1 93.88 42 LEU B N 1
ATOM 1533 C CA . LEU B 1 42 ? -6.625 17.781 9.898 1 93.88 42 LEU B CA 1
ATOM 1534 C C . LEU B 1 42 ? -7.93 18.25 10.539 1 93.88 42 LEU B C 1
ATOM 1536 O O . LEU B 1 42 ? -9.016 17.828 10.117 1 93.88 42 LEU B O 1
ATOM 1540 N N . ASP B 1 43 ? -7.734 18.953 11.594 1 88.06 43 ASP B N 1
ATOM 1541 C CA . ASP B 1 43 ? -8.898 19.641 12.141 1 88.06 43 ASP B CA 1
ATOM 1542 C C . ASP B 1 43 ? -9.18 20.938 11.383 1 88.06 43 ASP B C 1
ATOM 1544 O O . ASP B 1 43 ? -8.336 21.844 11.359 1 88.06 43 ASP B O 1
ATOM 1548 N N . PRO B 1 44 ? -10.344 20.984 10.695 1 84.81 44 PRO B N 1
ATOM 1549 C CA . PRO B 1 44 ? -10.633 22.172 9.898 1 84.81 44 PRO B CA 1
ATOM 1550 C C . PRO B 1 44 ? -10.641 23.453 10.727 1 84.81 44 PRO B C 1
ATOM 1552 O O . PRO B 1 44 ? -10.398 24.547 10.195 1 84.81 44 PRO B O 1
ATOM 1555 N N . ASN B 1 45 ? -10.922 23.359 11.914 1 85.31 45 ASN B N 1
ATOM 1556 C CA . ASN B 1 45 ? -10.977 24.531 12.789 1 85.31 45 ASN B CA 1
ATOM 1557 C C . ASN B 1 45 ? -9.727 24.641 13.648 1 85.31 45 ASN B C 1
ATOM 1559 O O . ASN B 1 45 ? -9.688 25.438 14.594 1 85.31 45 ASN B O 1
ATOM 1563 N N . GLY B 1 46 ? -8.742 23.891 13.281 1 83.56 46 GLY B N 1
ATOM 1564 C CA . GLY B 1 46 ? -7.555 23.859 14.117 1 83.56 46 GLY B CA 1
ATOM 1565 C C . GLY B 1 46 ? -6.395 24.641 13.547 1 83.56 46 GLY B C 1
ATOM 1566 O O . GLY B 1 46 ? -6.59 25.531 12.711 1 83.56 46 GLY B O 1
ATOM 1567 N N . ASP B 1 47 ? -5.281 24.422 14.102 1 84.06 47 ASP B N 1
ATOM 1568 C CA . ASP B 1 47 ? -4.062 25.172 13.789 1 84.06 47 ASP B CA 1
ATOM 1569 C C . ASP B 1 47 ? -3.266 24.469 12.688 1 84.06 47 ASP B C 1
ATOM 1571 O O . ASP B 1 47 ? -2.086 24.766 12.492 1 84.06 47 ASP B O 1
ATOM 1575 N N . GLY B 1 48 ? -3.953 23.562 12.062 1 90.5 48 GLY B N 1
ATOM 1576 C CA . GLY B 1 48 ? -3.266 22.875 10.984 1 90.5 48 GLY B CA 1
ATOM 1577 C C . GLY B 1 48 ? -2.479 21.672 11.453 1 90.5 48 GLY B C 1
ATOM 1578 O O . GLY B 1 48 ? -1.768 21.047 10.672 1 90.5 48 GLY B O 1
ATOM 1579 N N . THR B 1 49 ? -2.584 21.391 12.727 1 90.88 49 THR B N 1
ATOM 1580 C CA . THR B 1 49 ? -1.891 20.234 13.281 1 90.88 49 THR B CA 1
ATOM 1581 C C . THR B 1 49 ? -2.547 18.938 12.82 1 90.88 49 THR B C 1
ATOM 1583 O O . THR B 1 49 ? -3.771 18.812 12.867 1 90.88 49 THR B O 1
ATOM 1586 N N . PRO B 1 50 ? -1.726 18.031 12.344 1 92.88 50 PRO B N 1
ATOM 1587 C CA . PRO B 1 50 ? -2.305 16.734 11.992 1 92.88 50 PRO B CA 1
ATOM 1588 C C . PRO B 1 50 ? -2.938 16.031 13.188 1 92.88 50 PRO B C 1
ATOM 1590 O O . PRO B 1 50 ? -2.328 15.953 14.258 1 92.88 50 PRO B O 1
ATOM 1593 N N . ARG B 1 51 ? -4.141 15.547 12.969 1 91.69 51 ARG B N 1
ATOM 1594 C CA . ARG B 1 51 ? -4.867 14.844 14.023 1 91.69 51 ARG B CA 1
ATOM 1595 C C . ARG B 1 51 ? -4.781 13.336 13.836 1 91.69 51 ARG B C 1
ATOM 1597 O O . ARG B 1 51 ? -5.043 12.57 14.773 1 91.69 51 ARG B O 1
ATOM 1604 N N . GLY B 1 52 ? -4.441 12.961 12.633 1 90.75 52 GLY B N 1
ATOM 1605 C CA . GLY B 1 52 ? -4.328 11.547 12.32 1 90.75 52 GLY B CA 1
ATOM 1606 C C . GLY B 1 52 ? -3.809 11.289 10.914 1 90.75 52 GLY B C 1
ATOM 1607 O O . GLY B 1 52 ? -3.633 12.227 10.133 1 90.75 52 GLY B O 1
ATOM 1608 N N . ILE B 1 53 ? -3.471 10.078 10.695 1 90.56 53 ILE B N 1
ATOM 1609 C CA . ILE B 1 53 ? -3.088 9.609 9.367 1 90.56 53 ILE B CA 1
ATOM 1610 C C . ILE B 1 53 ? -3.832 8.312 9.047 1 90.56 53 ILE B C 1
ATOM 1612 O O . ILE B 1 53 ? -3.936 7.422 9.891 1 90.56 53 ILE B O 1
ATOM 1616 N N . ILE B 1 54 ? -4.445 8.289 7.887 1 90.88 54 ILE B N 1
ATOM 1617 C CA . ILE B 1 54 ? -5.176 7.117 7.422 1 90.88 54 ILE B CA 1
ATOM 1618 C C . ILE B 1 54 ? -4.418 6.461 6.27 1 90.88 54 ILE B C 1
ATOM 1620 O O . ILE B 1 54 ? -4.051 7.129 5.301 1 90.88 54 ILE B O 1
ATOM 1624 N N . THR B 1 55 ? -4.145 5.211 6.426 1 87.38 55 THR B N 1
ATOM 1625 C CA . THR B 1 55 ? -3.484 4.441 5.379 1 87.38 55 THR B CA 1
ATOM 1626 C C . THR B 1 55 ? -4.461 3.473 4.719 1 87.38 55 THR B C 1
ATOM 1628 O O . THR B 1 55 ? -5.598 3.326 5.176 1 87.38 55 THR B O 1
ATOM 1631 N N . LYS B 1 56 ? -4.004 2.885 3.633 1 87.88 56 LYS B N 1
ATOM 1632 C CA . LYS B 1 56 ? -4.836 1.886 2.969 1 87.88 56 LYS B CA 1
ATOM 1633 C C . LYS B 1 56 ? -5.141 0.715 3.9 1 87.88 56 LYS B C 1
ATOM 1635 O O . LYS B 1 56 ? -6.242 0.167 3.877 1 87.88 56 LYS B O 1
ATOM 1640 N N . SER B 1 57 ? -4.207 0.345 4.711 1 86 57 SER B N 1
ATOM 1641 C CA . SER B 1 57 ? -4.422 -0.731 5.672 1 86 57 SER B CA 1
ATOM 1642 C C . SER B 1 57 ? -5.516 -0.37 6.672 1 86 57 SER B C 1
ATOM 1644 O O . SER B 1 57 ? -6.332 -1.216 7.039 1 86 57 SER B O 1
ATOM 1646 N N . ASP B 1 58 ? -5.5 0.828 7.109 1 88.62 58 ASP B N 1
ATOM 1647 C CA . ASP B 1 58 ? -6.566 1.278 8 1 88.62 58 ASP B CA 1
ATOM 1648 C C . ASP B 1 58 ? -7.938 1.116 7.348 1 88.62 58 ASP B C 1
ATOM 1650 O O . ASP B 1 58 ? -8.867 0.599 7.969 1 88.62 58 ASP B O 1
ATOM 1654 N N . ALA B 1 59 ? -7.996 1.587 6.133 1 92.19 59 ALA B N 1
ATOM 1655 C CA . ALA B 1 59 ? -9.258 1.522 5.406 1 92.19 59 ALA B CA 1
ATOM 1656 C C . ALA B 1 59 ? -9.711 0.076 5.211 1 92.19 59 ALA B C 1
ATOM 1658 O O . ALA B 1 59 ? -10.898 -0.227 5.293 1 92.19 59 ALA B O 1
ATOM 1659 N N . LEU B 1 60 ? -8.781 -0.759 4.98 1 92.69 60 LEU B N 1
ATOM 1660 C CA . LEU B 1 60 ? -9.109 -2.172 4.824 1 92.69 60 LEU B CA 1
ATOM 1661 C C . LEU B 1 60 ? -9.641 -2.754 6.133 1 92.69 60 LEU B C 1
ATOM 1663 O O . LEU B 1 60 ? -10.539 -3.598 6.121 1 92.69 60 LEU B O 1
ATOM 1667 N N . GLU B 1 61 ? -9.055 -2.348 7.199 1 92.38 61 GLU B N 1
ATOM 1668 C CA . GLU B 1 61 ? -9.555 -2.791 8.5 1 92.38 61 GLU B CA 1
ATOM 1669 C C . GLU B 1 61 ? -11 -2.352 8.711 1 92.38 61 GLU B C 1
ATOM 1671 O O . GLU B 1 61 ? -11.82 -3.119 9.219 1 92.38 61 GLU B O 1
ATOM 1676 N N . TRP B 1 62 ? -11.305 -1.175 8.242 1 94.31 62 TRP B N 1
ATOM 1677 C CA . TRP B 1 62 ? -12.68 -0.693 8.344 1 94.31 62 TRP B CA 1
ATOM 1678 C C . TRP B 1 62 ? -13.617 -1.531 7.48 1 94.31 62 TRP B C 1
ATOM 1680 O O . TRP B 1 62 ? -14.734 -1.84 7.891 1 94.31 62 TRP B O 1
ATOM 1690 N N . PHE B 1 63 ? -13.148 -1.841 6.316 1 95.44 63 PHE B N 1
ATOM 1691 C CA . PHE B 1 63 ? -13.914 -2.707 5.43 1 95.44 63 PHE B CA 1
ATOM 1692 C C . PHE B 1 63 ? -14.219 -4.039 6.105 1 95.44 63 PHE B C 1
ATOM 1694 O O . PHE B 1 63 ? -15.375 -4.477 6.129 1 95.44 63 PHE B O 1
ATOM 1701 N N . LEU B 1 64 ? -13.18 -4.617 6.727 1 94.44 64 LEU B N 1
ATOM 1702 C CA . LEU B 1 64 ? -13.312 -5.91 7.391 1 94.44 64 LEU B CA 1
ATOM 1703 C C . LEU B 1 64 ? -14.281 -5.82 8.562 1 94.44 64 LEU B C 1
ATOM 1705 O O . LEU B 1 64 ? -15.055 -6.75 8.805 1 94.44 64 LEU B O 1
ATOM 1709 N N . GLN B 1 65 ? -14.273 -4.703 9.234 1 94.69 65 GLN B N 1
ATOM 1710 C CA . GLN B 1 65 ? -15.117 -4.492 10.398 1 94.69 65 GLN B CA 1
ATOM 1711 C C . GLN B 1 65 ? -16.516 -4.023 9.992 1 94.69 65 GLN B C 1
ATOM 1713 O O . GLN B 1 65 ? -17.375 -3.809 10.844 1 94.69 65 GLN B O 1
ATOM 1718 N N . ARG B 1 66 ? -16.703 -3.844 8.711 1 95.62 66 ARG B N 1
ATOM 1719 C CA . ARG B 1 66 ? -17.984 -3.43 8.133 1 95.62 66 ARG B CA 1
ATOM 1720 C C . ARG B 1 66 ? -18.406 -2.066 8.672 1 95.62 66 ARG B C 1
ATOM 1722 O O . ARG B 1 66 ? -19.578 -1.856 8.992 1 95.62 66 ARG B O 1
ATOM 1729 N N . ILE B 1 67 ? -17.453 -1.18 8.836 1 95.38 67 ILE B N 1
ATOM 1730 C CA . ILE B 1 67 ? -17.75 0.195 9.234 1 95.38 67 ILE B CA 1
ATOM 1731 C C . ILE B 1 67 ? -18.422 0.932 8.078 1 95.38 67 ILE B C 1
ATOM 1733 O O . ILE B 1 67 ? -17.938 0.892 6.941 1 95.38 67 ILE B O 1
ATOM 1737 N N . PRO B 1 68 ? -19.516 1.631 8.398 1 96.5 68 PRO B N 1
ATOM 1738 C CA . PRO B 1 68 ? -20.188 2.359 7.328 1 96.5 68 PRO B CA 1
ATOM 1739 C C . PRO B 1 68 ? -19.328 3.459 6.719 1 96.5 68 PRO B C 1
ATOM 1741 O O . PRO B 1 68 ? -18.625 4.164 7.445 1 96.5 68 PRO B O 1
ATOM 1744 N N . LEU B 1 69 ? -19.406 3.648 5.414 1 96.62 69 LEU B N 1
ATOM 1745 C CA . LEU B 1 69 ? -18.625 4.648 4.688 1 96.62 69 LEU B CA 1
ATOM 1746 C C . LEU B 1 69 ? -19.047 6.059 5.082 1 96.62 69 LEU B C 1
ATOM 1748 O O . LEU B 1 69 ? -18.312 7.016 4.859 1 96.62 69 LEU B O 1
ATOM 1752 N N . GLU B 1 70 ? -20.188 6.18 5.676 1 96.5 70 GLU B N 1
ATOM 1753 C CA . GLU B 1 70 ? -20.719 7.473 6.102 1 96.5 70 GLU B CA 1
ATOM 1754 C C . GLU B 1 70 ? -20.109 7.918 7.422 1 96.5 70 GLU B C 1
ATOM 1756 O O . GLU B 1 70 ? -20.25 9.078 7.82 1 96.5 70 GLU B O 1
ATOM 1761 N N . THR B 1 71 ? -19.375 7 8.086 1 96.44 71 THR B N 1
ATOM 1762 C CA . THR B 1 71 ? -18.75 7.332 9.352 1 96.44 71 THR B CA 1
ATOM 1763 C C . THR B 1 71 ? -17.703 8.438 9.164 1 96.44 71 THR B C 1
ATOM 1765 O O . THR B 1 71 ? -17 8.469 8.156 1 96.44 71 THR B O 1
ATOM 1768 N 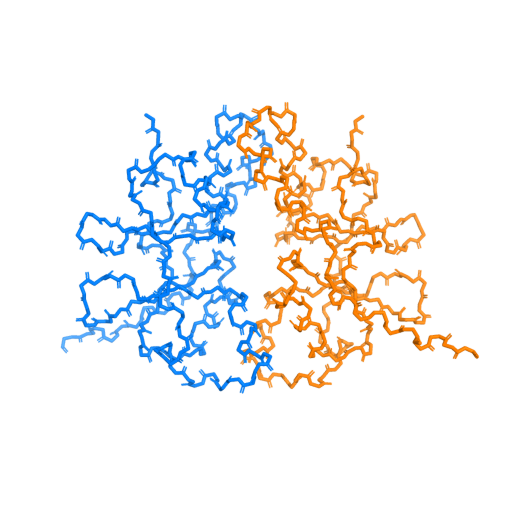N . THR B 1 72 ? -17.625 9.336 10.156 1 95.12 72 THR B N 1
ATOM 1769 C CA . THR B 1 72 ? -16.672 10.438 10.062 1 95.12 72 THR B CA 1
ATOM 1770 C C . THR B 1 72 ? -15.281 9.984 10.516 1 95.12 72 THR B C 1
ATOM 1772 O O . THR B 1 72 ? -15.156 9.055 11.312 1 95.12 72 THR B O 1
ATOM 1775 N N . CYS B 1 73 ? -14.242 10.648 10 1 94 73 CYS B N 1
ATOM 1776 C CA . CYS B 1 73 ? -12.852 10.336 10.32 1 94 73 CYS B CA 1
ATOM 1777 C C . CYS B 1 73 ? -12.594 10.453 11.82 1 94 73 CYS B C 1
ATOM 1779 O O . CYS B 1 73 ? -11.836 9.664 12.391 1 94 73 CYS B O 1
ATOM 1781 N N . ALA B 1 74 ? -13.195 11.375 12.438 1 90.69 74 ALA B N 1
ATOM 1782 C CA . ALA B 1 74 ? -12.992 11.617 13.859 1 90.69 74 ALA B CA 1
ATOM 1783 C C . ALA B 1 74 ? -13.289 10.367 14.68 1 90.69 74 ALA B C 1
ATOM 1785 O O . ALA B 1 74 ? -12.648 10.125 15.711 1 90.69 74 ALA B O 1
ATOM 1786 N N . LEU B 1 75 ? -14.133 9.516 14.25 1 91.31 75 LEU B N 1
ATOM 1787 C CA . LEU B 1 75 ? -14.602 8.367 15.008 1 91.31 75 LEU B CA 1
ATOM 1788 C C . LEU B 1 75 ? -13.656 7.18 14.836 1 91.31 75 LEU B C 1
ATOM 1790 O O . LEU B 1 75 ? -13.703 6.227 15.617 1 91.31 75 LEU B O 1
ATOM 1794 N N . VAL B 1 76 ? -12.852 7.246 13.797 1 87.56 76 VAL B N 1
ATOM 1795 C CA . VAL B 1 76 ? -12.07 6.047 13.508 1 87.56 76 VAL B CA 1
ATOM 1796 C C . VAL B 1 76 ? -10.578 6.379 13.523 1 87.56 76 VAL B C 1
ATOM 1798 O O . VAL B 1 76 ? -9.734 5.48 13.523 1 87.56 76 VAL B O 1
ATOM 1801 N N . MET B 1 77 ? -10.227 7.605 13.422 1 79.19 77 MET B N 1
ATOM 1802 C CA . MET B 1 77 ? -8.82 7.953 13.211 1 79.19 77 MET B CA 1
ATOM 1803 C C . MET B 1 77 ? -7.977 7.555 14.414 1 79.19 77 MET B C 1
ATOM 1805 O O . MET B 1 77 ? -8.477 7.516 15.539 1 79.19 77 MET B O 1
ATOM 1809 N N . ASN B 1 78 ? -6.785 7.008 14 1 73.31 78 ASN B N 1
ATOM 1810 C CA . ASN B 1 78 ? -5.781 6.773 15.031 1 73.31 78 ASN B CA 1
ATOM 1811 C C . ASN B 1 78 ? -5.059 8.062 15.414 1 73.31 78 ASN B C 1
ATOM 1813 O O . ASN B 1 78 ? -4.594 8.797 14.539 1 73.31 78 ASN B O 1
ATOM 1817 N N . ALA B 1 79 ? -5.137 8.492 16.656 1 70.5 79 ALA B N 1
ATOM 1818 C CA . ALA B 1 79 ? -4.617 9.773 17.109 1 70.5 79 ALA B CA 1
ATOM 1819 C C . ALA B 1 79 ? -3.096 9.742 17.234 1 70.5 79 ALA B C 1
ATOM 1821 O O . ALA B 1 79 ? -2.459 10.781 17.422 1 70.5 79 ALA B O 1
ATOM 1822 N N . ASN B 1 80 ? -2.537 8.633 16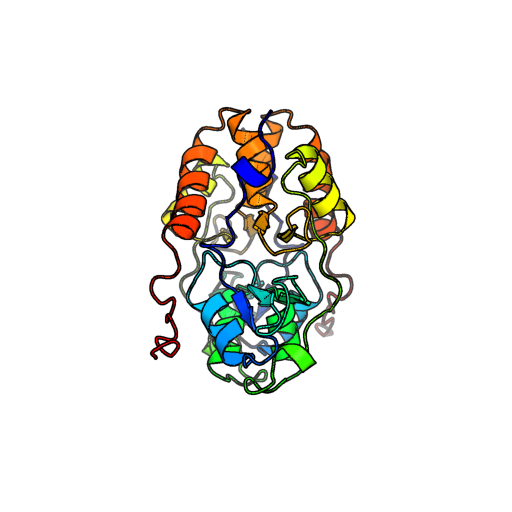.953 1 70.5 80 ASN B N 1
ATOM 1823 C CA . ASN B 1 80 ? -1.086 8.547 17.078 1 70.5 80 ASN B CA 1
ATOM 1824 C C . ASN B 1 80 ? -0.398 8.781 15.734 1 70.5 80 ASN B C 1
ATOM 1826 O O . ASN B 1 80 ? -0.138 7.836 14.992 1 70.5 80 ASN B O 1
ATOM 1830 N N . VAL B 1 81 ? -0.205 10.102 15.539 1 79.88 81 VAL B N 1
ATOM 1831 C CA . VAL B 1 81 ? 0.461 10.445 14.289 1 79.88 81 VAL B CA 1
ATOM 1832 C C . VAL B 1 81 ? 1.965 10.57 14.516 1 79.88 81 VAL B C 1
ATOM 1834 O O . VAL B 1 81 ? 2.4 11.32 15.398 1 79.88 81 VAL B O 1
ATOM 1837 N N . THR B 1 82 ? 2.766 9.773 13.891 1 84.5 82 THR B N 1
ATOM 1838 C CA . THR B 1 82 ? 4.211 9.969 13.883 1 84.5 82 THR B CA 1
ATOM 1839 C C . THR B 1 82 ? 4.598 11.148 12.992 1 84.5 82 THR B C 1
ATOM 1841 O O . THR B 1 82 ? 4.27 11.164 11.805 1 84.5 82 THR B O 1
ATOM 1844 N N . CYS B 1 83 ? 5.203 12.117 13.664 1 91.31 83 CYS B N 1
ATOM 1845 C CA . CYS B 1 83 ? 5.578 13.312 12.906 1 91.31 83 CYS B CA 1
ATOM 1846 C C . CYS B 1 83 ? 7.094 13.445 12.82 1 91.31 83 CYS B C 1
ATOM 1848 O O . CYS B 1 83 ? 7.812 13.031 13.727 1 91.31 83 CYS B O 1
ATOM 1850 N N . ALA B 1 84 ? 7.5 13.984 11.711 1 94.56 84 ALA B N 1
ATOM 1851 C CA . ALA B 1 84 ? 8.906 14.297 11.492 1 94.56 84 ALA B CA 1
ATOM 1852 C C . ALA B 1 84 ? 9.117 15.797 11.312 1 94.56 84 ALA B C 1
ATOM 1854 O O . ALA B 1 84 ? 8.211 16.516 10.867 1 94.56 84 ALA B O 1
ATOM 1855 N N . SER B 1 85 ? 10.297 16.234 11.656 1 96.06 85 SER B N 1
ATOM 1856 C CA . SER B 1 85 ? 10.695 17.609 11.383 1 96.06 85 SER B CA 1
ATOM 1857 C C . SER B 1 85 ? 11.188 17.781 9.945 1 96.06 85 SER B C 1
ATOM 1859 O O . SER B 1 85 ? 11.883 16.906 9.422 1 96.06 85 SER B O 1
ATOM 1861 N N . PRO B 1 86 ? 10.859 18.969 9.367 1 96.44 86 PRO B N 1
ATOM 1862 C CA . PRO B 1 86 ? 11.359 19.219 8.016 1 96.44 86 PRO B CA 1
ATOM 1863 C C . PRO B 1 86 ? 12.883 19.25 7.945 1 96.44 86 PRO B C 1
ATOM 1865 O O . PRO B 1 86 ? 13.461 19.172 6.855 1 96.44 86 PRO B O 1
ATOM 1868 N N . MET B 1 87 ? 13.523 19.312 9.039 1 96.31 87 MET B N 1
ATOM 1869 C CA . MET B 1 87 ? 14.969 19.484 9.078 1 96.31 87 MET B CA 1
ATOM 1870 C C . MET B 1 87 ? 15.68 18.141 9.211 1 96.31 87 MET B C 1
ATOM 1872 O O . MET B 1 87 ? 16.906 18.078 9.156 1 96.31 87 MET B O 1
ATOM 1876 N N . MET B 1 88 ? 14.953 17.109 9.359 1 93.94 88 MET B N 1
ATOM 1877 C CA . MET B 1 88 ? 15.539 15.773 9.484 1 93.94 88 MET B CA 1
ATOM 1878 C C . MET B 1 88 ? 16.172 15.336 8.164 1 93.94 88 MET B C 1
ATOM 1880 O O . MET B 1 88 ? 15.734 15.75 7.094 1 93.94 88 MET B O 1
ATOM 1884 N N . THR B 1 89 ? 17.219 14.547 8.312 1 88.69 89 THR B N 1
ATOM 1885 C CA . THR B 1 89 ? 17.859 13.961 7.137 1 88.69 89 THR B CA 1
ATOM 1886 C C . THR B 1 89 ? 17.109 12.719 6.672 1 88.69 89 THR B C 1
ATOM 1888 O O . THR B 1 89 ? 16.25 12.211 7.379 1 88.69 89 THR B O 1
ATOM 1891 N N . ALA B 1 90 ? 17.453 12.32 5.445 1 85 90 ALA B N 1
ATOM 1892 C CA . ALA B 1 90 ? 16.875 11.086 4.91 1 85 90 ALA B CA 1
ATOM 1893 C C . ALA B 1 90 ? 17.172 9.898 5.816 1 85 90 ALA B C 1
ATOM 1895 O O . ALA B 1 90 ? 16.328 9.031 6.016 1 85 90 ALA B O 1
ATOM 1896 N N . GLU B 1 91 ? 18.344 9.914 6.344 1 80.75 91 GLU B N 1
ATOM 1897 C CA . GLU B 1 91 ? 18.75 8.836 7.238 1 80.75 91 GLU B CA 1
ATOM 1898 C C . GLU B 1 91 ? 17.906 8.82 8.508 1 80.75 91 GLU B C 1
ATOM 1900 O O . GLU B 1 91 ? 17.484 7.762 8.969 1 80.75 91 GLU B O 1
ATOM 1905 N N . GLU B 1 92 ? 17.719 9.969 9.07 1 84.62 92 GLU B N 1
ATOM 1906 C CA . GLU B 1 92 ? 16.938 10.086 10.297 1 84.62 92 GLU B CA 1
ATOM 1907 C C . GLU B 1 92 ? 15.484 9.664 10.062 1 84.62 92 GLU B C 1
ATOM 1909 O O . GLU B 1 92 ? 14.898 8.953 10.883 1 84.62 92 GLU B O 1
ATOM 1914 N N . VAL B 1 93 ? 14.953 10.086 8.953 1 87.5 93 VAL B N 1
ATOM 1915 C CA . VAL B 1 93 ? 13.57 9.742 8.617 1 87.5 93 VAL B CA 1
ATOM 1916 C C . VAL B 1 93 ? 13.469 8.242 8.352 1 87.5 93 VAL B C 1
ATOM 1918 O O . VAL B 1 93 ? 12.523 7.594 8.805 1 87.5 93 VAL B O 1
ATOM 1921 N N . GLY B 1 94 ? 14.398 7.762 7.613 1 80.44 94 GLY B N 1
ATOM 1922 C CA . GLY B 1 94 ? 14.43 6.328 7.379 1 80.44 94 GLY B CA 1
ATOM 1923 C C . GLY B 1 94 ? 14.453 5.516 8.656 1 80.44 94 GLY B C 1
ATOM 1924 O O . GLY B 1 94 ? 13.727 4.523 8.789 1 80.44 94 GLY B O 1
ATOM 1925 N N . ALA B 1 95 ? 15.289 5.926 9.602 1 78 95 ALA B N 1
ATOM 1926 C CA . ALA B 1 95 ? 15.359 5.254 10.891 1 78 95 ALA B CA 1
ATOM 1927 C C . ALA B 1 95 ? 14.031 5.328 11.633 1 78 95 ALA B C 1
ATOM 1929 O O . ALA B 1 95 ? 13.602 4.348 12.25 1 78 95 ALA B O 1
ATOM 1930 N N . LEU B 1 96 ? 13.422 6.453 11.562 1 82.69 96 LEU B N 1
ATOM 1931 C CA . LEU B 1 96 ? 12.133 6.652 12.219 1 82.69 96 LEU B CA 1
ATOM 1932 C C . LEU B 1 96 ? 11.062 5.758 11.602 1 82.69 96 LEU B C 1
ATOM 1934 O O . LEU B 1 96 ? 10.289 5.121 12.32 1 82.69 96 LEU B O 1
ATOM 1938 N N . LEU B 1 97 ? 11.016 5.703 10.297 1 80.62 97 LEU B N 1
ATOM 1939 C CA . LEU B 1 97 ? 10.07 4.844 9.586 1 80.62 97 LEU B CA 1
ATOM 1940 C C . LEU B 1 97 ? 10.273 3.383 9.969 1 80.62 97 LEU B C 1
ATOM 1942 O O . LEU B 1 97 ? 9.305 2.66 10.203 1 80.62 97 LEU B O 1
ATOM 1946 N N . THR B 1 98 ? 11.461 3.023 10.047 1 72.56 98 THR B N 1
ATOM 1947 C CA . THR B 1 98 ? 11.797 1.646 10.391 1 72.56 98 THR B CA 1
ATOM 1948 C C . THR B 1 98 ? 11.398 1.335 11.836 1 72.56 98 THR B C 1
ATOM 1950 O O . THR B 1 98 ? 10.773 0.309 12.102 1 72.56 98 THR B O 1
ATOM 1953 N N . ARG B 1 99 ? 11.75 2.211 12.75 1 75.19 99 ARG B N 1
ATOM 1954 C CA . ARG B 1 99 ? 11.469 2.023 14.172 1 75.19 99 ARG B CA 1
ATOM 1955 C C . ARG B 1 99 ? 9.969 1.952 14.43 1 75.19 99 ARG B C 1
ATOM 1957 O O . ARG B 1 99 ? 9.508 1.132 15.227 1 75.19 99 ARG B O 1
ATOM 1964 N N . LYS B 1 100 ? 9.25 2.752 13.758 1 76.12 100 LYS B N 1
ATOM 1965 C CA . LYS B 1 100 ? 7.809 2.846 13.984 1 76.12 100 LYS B CA 1
ATOM 1966 C C . LYS B 1 100 ? 7.047 1.849 13.117 1 76.12 100 LYS B C 1
ATOM 1968 O O . LYS B 1 100 ? 5.836 1.674 13.273 1 76.12 100 LYS B O 1
ATOM 1973 N N . ARG B 1 101 ? 7.758 1.228 12.156 1 72 101 ARG B N 1
ATOM 1974 C CA . ARG B 1 101 ? 7.203 0.224 11.25 1 72 101 ARG B CA 1
ATOM 1975 C C . ARG B 1 101 ? 6.07 0.808 10.414 1 72 101 ARG B C 1
ATOM 1977 O O . ARG B 1 101 ? 4.992 0.217 10.32 1 72 101 ARG B O 1
ATOM 1984 N N . VAL B 1 102 ? 6.34 1.993 9.914 1 77.88 102 VAL B N 1
ATOM 1985 C CA . VAL B 1 102 ? 5.395 2.664 9.023 1 77.88 102 VAL B CA 1
ATOM 1986 C C . VAL B 1 102 ? 6.09 3.057 7.727 1 77.88 102 VAL B C 1
ATOM 1988 O O . VAL B 1 102 ? 7.32 3.125 7.672 1 77.88 102 VAL B O 1
ATOM 1991 N N . HIS B 1 103 ? 5.254 3.303 6.684 1 77 103 HIS B N 1
ATOM 1992 C CA . HIS B 1 103 ? 5.809 3.666 5.387 1 77 103 HIS B CA 1
ATOM 1993 C C . HIS B 1 103 ? 5.641 5.156 5.113 1 77 103 HIS B C 1
ATOM 1995 O O . HIS B 1 103 ? 6.27 5.703 4.207 1 77 103 HIS B O 1
ATOM 2001 N N . HIS B 1 104 ? 4.785 5.766 5.922 1 85.81 104 HIS B N 1
ATOM 2002 C CA . HIS B 1 104 ? 4.5 7.184 5.754 1 85.81 104 HIS B CA 1
ATOM 2003 C C . HIS B 1 104 ? 4.5 7.91 7.098 1 85.81 104 HIS B C 1
ATOM 2005 O O . HIS B 1 104 ? 4.094 7.344 8.109 1 85.81 104 HIS B O 1
ATOM 2011 N N . LEU B 1 105 ? 4.996 9.18 7.008 1 90.06 105 LEU B N 1
ATOM 2012 C CA . LEU B 1 105 ? 4.969 10.062 8.172 1 90.06 105 LEU B CA 1
ATOM 2013 C C . LEU B 1 105 ? 4.527 11.469 7.785 1 90.06 105 LEU B C 1
ATOM 2015 O O . LEU B 1 105 ? 4.828 11.93 6.684 1 90.06 105 LEU B O 1
ATOM 2019 N N . ALA B 1 106 ? 3.859 12.031 8.711 1 94.62 106 ALA B N 1
ATOM 2020 C CA . ALA B 1 106 ? 3.568 13.453 8.539 1 94.62 106 ALA B CA 1
ATOM 2021 C C . ALA B 1 106 ? 4.773 14.305 8.922 1 94.62 106 ALA B C 1
ATOM 2023 O O . ALA B 1 106 ? 5.512 13.969 9.852 1 94.62 106 ALA B O 1
ATOM 2024 N N . VAL B 1 107 ? 4.949 15.328 8.148 1 96.88 107 VAL B N 1
ATOM 2025 C CA . VAL B 1 107 ? 5.957 16.328 8.469 1 96.88 107 VAL B CA 1
ATOM 2026 C C . VAL B 1 107 ? 5.277 17.594 8.992 1 96.88 107 VAL B C 1
ATOM 2028 O O . VAL B 1 107 ? 4.32 18.094 8.383 1 96.88 107 VAL B O 1
ATOM 2031 N N . THR B 1 108 ? 5.734 18.078 10.117 1 96.31 108 THR B N 1
ATOM 2032 C CA . THR B 1 108 ? 5.176 19.297 10.703 1 96.31 108 THR B CA 1
ATOM 2033 C C . THR B 1 108 ? 6.262 20.344 10.891 1 96.31 108 THR B C 1
ATOM 2035 O O . THR B 1 108 ? 7.422 20.016 11.148 1 96.31 108 THR B O 1
ATOM 2038 N N . ASP B 1 109 ? 5.844 21.547 10.695 1 95 109 ASP B N 1
ATOM 2039 C CA . ASP B 1 109 ? 6.801 22.625 10.898 1 95 109 ASP B CA 1
ATOM 2040 C C . ASP B 1 109 ? 6.977 22.938 12.383 1 95 109 ASP B C 1
ATOM 2042 O O . ASP B 1 109 ? 6.52 22.172 13.234 1 95 109 ASP B O 1
ATOM 2046 N N . ASP B 1 110 ? 7.707 23.984 12.656 1 92.88 110 ASP B N 1
ATOM 2047 C CA . ASP B 1 110 ? 8.086 24.328 14.031 1 92.88 110 ASP B CA 1
ATOM 2048 C C . ASP B 1 110 ? 6.855 24.688 14.859 1 92.88 110 ASP B C 1
ATOM 2050 O O . ASP B 1 110 ? 6.863 24.547 16.078 1 92.88 110 ASP B O 1
ATOM 2054 N N . ASP B 1 111 ? 5.781 25.094 14.25 1 92.38 111 ASP B N 1
ATOM 2055 C CA . ASP B 1 111 ? 4.551 25.484 14.938 1 92.38 111 ASP B CA 1
ATOM 2056 C C . ASP B 1 111 ? 3.604 24.281 15.086 1 92.38 111 ASP B C 1
ATOM 2058 O O . ASP B 1 111 ? 2.521 24.422 15.656 1 92.38 111 ASP B O 1
ATOM 2062 N N . GLY B 1 112 ? 4.012 23.172 14.508 1 92.5 112 GLY B N 1
ATOM 2063 C CA . GLY B 1 112 ? 3.186 21.984 14.586 1 92.5 112 GLY B CA 1
ATOM 2064 C C . GLY B 1 112 ? 2.219 21.844 13.43 1 92.5 112 GLY B C 1
ATOM 2065 O O . GLY B 1 112 ? 1.416 20.906 13.383 1 92.5 112 GLY B O 1
ATOM 2066 N N . ALA B 1 113 ? 2.367 22.797 12.523 1 94.75 113 ALA B N 1
ATOM 2067 C CA . ALA B 1 113 ? 1.467 22.781 11.375 1 94.75 113 ALA B CA 1
ATOM 2068 C C . ALA B 1 113 ? 1.929 21.766 10.328 1 94.75 113 ALA B C 1
ATOM 2070 O O . ALA B 1 113 ? 3.131 21.578 10.125 1 94.75 113 ALA B O 1
ATOM 2071 N N . PHE B 1 114 ? 0.929 21.203 9.68 1 96.25 114 PHE B N 1
ATOM 2072 C CA . PHE B 1 114 ? 1.194 20.203 8.656 1 96.25 114 PHE B CA 1
ATOM 2073 C C . PHE B 1 114 ? 1.99 20.797 7.504 1 96.25 114 PHE B C 1
ATOM 2075 O O . PHE B 1 114 ? 1.57 21.797 6.906 1 96.25 114 PHE B O 1
ATOM 2082 N N . ALA B 1 115 ? 3.148 20.141 7.207 1 97.12 115 ALA B N 1
ATOM 2083 C CA . ALA B 1 115 ? 4.023 20.672 6.168 1 97.12 115 ALA B CA 1
ATOM 2084 C C . ALA B 1 115 ? 4.113 19.719 4.98 1 97.12 115 ALA B C 1
ATOM 2086 O O . ALA B 1 115 ? 4.547 20.109 3.893 1 97.12 115 ALA B O 1
ATOM 2087 N N . GLY B 1 116 ? 3.791 18.469 5.211 1 96.31 116 GLY B N 1
ATOM 2088 C CA . GLY B 1 116 ? 3.846 17.5 4.125 1 96.31 116 GLY B CA 1
ATOM 2089 C C . GLY B 1 116 ? 3.945 16.062 4.605 1 96.31 116 GLY B C 1
ATOM 2090 O O . GLY B 1 116 ? 3.658 15.773 5.77 1 96.31 116 GLY B O 1
ATOM 2091 N N . VAL B 1 117 ? 4.238 15.156 3.646 1 94.56 117 VAL B N 1
ATOM 2092 C CA . VAL B 1 117 ? 4.367 13.734 3.953 1 94.56 117 VAL B CA 1
ATOM 2093 C C . VAL B 1 117 ? 5.703 13.211 3.426 1 94.56 117 VAL B C 1
ATOM 2095 O O . VAL B 1 117 ? 6.105 13.539 2.307 1 94.56 117 VAL B O 1
ATOM 2098 N N . ALA B 1 118 ? 6.375 12.5 4.262 1 91.88 118 ALA B N 1
ATOM 2099 C CA . ALA B 1 118 ? 7.562 11.758 3.852 1 91.88 118 ALA B CA 1
ATOM 2100 C C . ALA B 1 118 ? 7.301 10.258 3.848 1 91.88 118 ALA B C 1
ATOM 2102 O O . ALA B 1 118 ? 6.641 9.734 4.75 1 91.88 118 ALA B O 1
ATOM 2103 N N . SER B 1 119 ? 7.812 9.594 2.842 1 85.38 119 SER B N 1
ATOM 2104 C CA . SER B 1 119 ? 7.578 8.156 2.719 1 85.38 119 SER B CA 1
ATOM 2105 C C . SER B 1 119 ? 8.891 7.395 2.592 1 85.38 119 SER B C 1
ATOM 2107 O O . SER B 1 119 ? 9.953 7.996 2.418 1 85.38 119 SER B O 1
ATOM 2109 N N . SER B 1 120 ? 8.734 6.074 2.744 1 77.19 120 SER B N 1
ATOM 2110 C CA . SER B 1 120 ? 9.883 5.203 2.525 1 77.19 120 SER B CA 1
ATOM 2111 C C . SER B 1 120 ? 10.438 5.359 1.113 1 77.19 120 SER B C 1
ATOM 2113 O O . SER B 1 120 ? 11.648 5.281 0.903 1 77.19 120 SER B O 1
ATOM 2115 N N . TRP B 1 121 ? 9.547 5.695 0.292 1 73.94 121 TRP B N 1
ATOM 2116 C CA . TRP B 1 121 ? 9.969 5.887 -1.091 1 73.94 121 TRP B CA 1
ATOM 2117 C C . TRP B 1 121 ? 10.789 7.164 -1.238 1 73.94 121 TRP B C 1
ATOM 2119 O O . TRP B 1 121 ? 11.781 7.191 -1.969 1 73.94 121 TRP B O 1
ATOM 2129 N N . ASP B 1 122 ? 10.344 8.156 -0.644 1 80.81 122 ASP B N 1
ATOM 2130 C CA . ASP B 1 122 ? 11.117 9.398 -0.656 1 80.81 122 ASP B CA 1
ATOM 2131 C C . ASP B 1 122 ? 12.531 9.164 -0.147 1 80.81 122 ASP B C 1
ATOM 2133 O O . ASP B 1 122 ? 13.5 9.68 -0.722 1 80.81 122 ASP B O 1
ATOM 2137 N N . VAL B 1 123 ? 12.617 8.422 0.895 1 79.12 123 VAL B N 1
ATOM 2138 C CA . VAL B 1 123 ? 13.906 8.117 1.496 1 79.12 123 VAL B CA 1
ATOM 2139 C C . VAL B 1 123 ? 14.75 7.289 0.525 1 79.12 123 VAL B C 1
ATOM 2141 O O . VAL B 1 123 ? 15.93 7.574 0.319 1 79.12 123 VAL B O 1
ATOM 2144 N N . ALA B 1 124 ? 14.141 6.328 -0.068 1 70.81 124 ALA B N 1
ATOM 2145 C CA . ALA B 1 124 ? 14.836 5.48 -1.029 1 70.81 124 ALA B CA 1
ATOM 2146 C C . ALA B 1 124 ? 15.359 6.297 -2.205 1 70.81 124 ALA B C 1
ATOM 2148 O O . ALA B 1 124 ? 16.484 6.094 -2.656 1 70.81 124 ALA B O 1
ATOM 2149 N N . ARG B 1 125 ? 14.555 7.121 -2.676 1 72.44 125 ARG B N 1
ATOM 2150 C CA . ARG B 1 125 ? 14.938 7.98 -3.791 1 72.44 125 ARG B CA 1
ATOM 2151 C C . ARG B 1 125 ? 16.125 8.859 -3.424 1 72.44 125 ARG B C 1
ATOM 2153 O O . ARG B 1 125 ? 17.062 9.008 -4.215 1 72.44 125 ARG B O 1
ATOM 2160 N N . GLU B 1 126 ? 16 9.43 -2.324 1 75.38 126 GLU B N 1
ATOM 2161 C CA . GLU B 1 126 ? 17.094 10.297 -1.869 1 75.38 126 GLU B CA 1
ATOM 2162 C C . GLU B 1 126 ? 18.391 9.516 -1.7 1 75.38 126 GLU B C 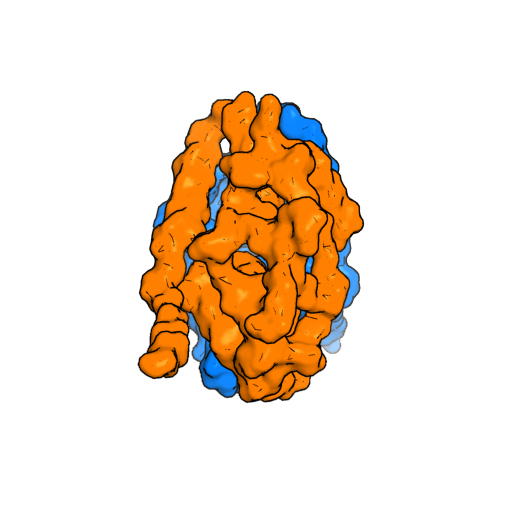1
ATOM 2164 O O . GLU B 1 126 ? 19.469 10.023 -2.025 1 75.38 126 GLU B O 1
ATOM 2169 N N . CYS B 1 127 ? 18.266 8.406 -1.21 1 67.81 127 CYS B N 1
ATOM 2170 C CA . CYS B 1 127 ? 19.438 7.566 -1.032 1 67.81 127 CYS B CA 1
ATOM 2171 C C . CYS B 1 127 ? 19.984 7.098 -2.377 1 67.81 127 CYS B C 1
ATOM 2173 O O . CYS B 1 127 ? 21.203 6.969 -2.549 1 67.81 127 CYS B O 1
ATOM 2175 N N . GLY B 1 128 ? 19 6.762 -3.281 1 63.28 128 GLY B N 1
ATOM 2176 C CA . GLY B 1 128 ? 19.406 6.355 -4.617 1 63.28 128 GLY B CA 1
ATOM 2177 C C . GLY B 1 128 ? 20.109 7.449 -5.387 1 63.28 128 GLY B C 1
ATOM 2178 O O . GLY B 1 128 ? 20.969 7.168 -6.227 1 63.28 128 GLY B O 1
ATOM 2179 N N . ARG B 1 129 ? 19.531 8.664 -5.316 1 61.5 129 ARG B N 1
ATOM 2180 C CA . ARG B 1 129 ? 20.188 9.781 -5.98 1 61.5 129 ARG B CA 1
ATOM 2181 C C . ARG B 1 129 ? 21.672 9.828 -5.637 1 61.5 129 ARG B C 1
ATOM 2183 O O . ARG B 1 129 ? 22.5 10.211 -6.473 1 61.5 129 ARG B O 1
ATOM 2190 N N . ARG B 1 130 ? 21.812 9.578 -4.488 1 56.44 130 ARG B N 1
ATOM 2191 C CA . ARG B 1 130 ? 23.219 9.57 -4.105 1 56.44 130 ARG B CA 1
ATOM 2192 C C . ARG B 1 130 ? 23.969 8.438 -4.793 1 56.44 130 ARG B C 1
ATOM 2194 O O . ARG B 1 130 ? 25.172 8.562 -5.07 1 56.44 130 ARG B O 1
ATOM 2201 N N . TRP B 1 131 ? 22.953 7.504 -5.113 1 50.38 131 TRP B N 1
ATOM 2202 C CA . TRP B 1 131 ? 23.578 6.352 -5.742 1 50.38 131 TRP B CA 1
ATOM 2203 C C . TRP B 1 131 ? 23.094 6.18 -7.18 1 50.38 131 TRP B C 1
ATOM 2205 O O . TRP B 1 131 ? 21.938 6.473 -7.492 1 50.38 131 TRP B O 1
ATOM 2215 N N . THR B 1 132 ? 23.672 6.672 -8.281 1 46.09 132 THR B N 1
ATOM 2216 C CA . THR B 1 132 ? 23.328 6.613 -9.695 1 46.09 132 THR B CA 1
ATOM 2217 C C . THR B 1 132 ? 22.562 5.34 -10.023 1 46.09 132 THR B C 1
ATOM 2219 O O . THR B 1 132 ? 23.156 4.258 -10.117 1 46.09 132 THR B O 1
ATOM 2222 N N . LEU B 1 133 ? 21.547 5.113 -9.469 1 46.88 133 LEU B N 1
ATOM 2223 C CA . LEU B 1 133 ? 20.859 3.902 -9.914 1 46.88 133 LEU B CA 1
ATOM 2224 C C . LEU B 1 133 ? 20.016 4.18 -11.156 1 46.88 133 LEU B C 1
ATOM 2226 O O . LEU B 1 133 ? 19.125 5.043 -11.133 1 46.88 133 LEU B O 1
ATOM 2230 N N . PRO B 1 134 ? 20.438 3.98 -12.273 1 43.78 134 PRO B N 1
ATOM 2231 C CA . PRO B 1 134 ? 19.734 4.324 -13.508 1 43.78 134 PRO B CA 1
ATOM 2232 C C . PRO B 1 134 ? 18.234 4.062 -13.43 1 43.78 134 PRO B C 1
ATOM 2234 O O . PRO B 1 134 ? 17.438 4.895 -13.867 1 43.78 134 PRO B O 1
ATOM 2237 N N . PHE B 1 135 ? 17.891 2.893 -13.312 1 44.91 135 PHE B N 1
ATOM 2238 C CA . PHE B 1 135 ? 16.469 2.561 -13.461 1 44.91 135 PHE B CA 1
ATOM 2239 C C . PHE B 1 135 ? 15.641 3.25 -12.391 1 44.91 135 PHE B C 1
ATOM 2241 O O . PHE B 1 135 ? 14.484 3.6 -12.625 1 44.91 135 PHE B O 1
ATOM 2248 N N . TRP B 1 136 ? 16.375 3.559 -11.359 1 49.62 136 TRP B N 1
ATOM 2249 C CA . TRP B 1 136 ? 15.664 4.145 -10.234 1 49.62 136 TRP B CA 1
ATOM 2250 C C . TRP B 1 136 ? 15.109 5.52 -10.594 1 49.62 136 TRP B C 1
ATOM 2252 O O . TRP B 1 136 ? 14.016 5.891 -10.164 1 49.62 136 TRP B O 1
ATOM 2262 N N . ASP B 1 137 ? 15.875 6.125 -11.508 1 49.88 137 ASP B N 1
ATOM 2263 C CA . ASP B 1 137 ? 15.461 7.477 -11.867 1 49.88 137 ASP B CA 1
ATOM 2264 C C . ASP B 1 137 ? 14.102 7.465 -12.562 1 49.88 137 ASP B C 1
ATOM 2266 O O . ASP B 1 137 ? 13.227 8.258 -12.227 1 49.88 137 ASP B O 1
ATOM 2270 N N . GLU B 1 138 ? 14.062 6.594 -13.484 1 46.59 138 GLU B N 1
ATOM 2271 C CA . GLU B 1 138 ? 12.82 6.586 -14.25 1 46.59 138 GLU B CA 1
ATOM 2272 C C . GLU B 1 138 ? 11.648 6.117 -13.398 1 46.59 138 GLU B C 1
ATOM 2274 O O . GLU B 1 138 ? 10.555 6.688 -13.469 1 46.59 138 GLU B O 1
ATOM 2279 N N . TYR B 1 139 ? 11.984 5.062 -12.734 1 47.22 139 TYR B N 1
ATOM 2280 C CA . TYR B 1 139 ? 10.938 4.531 -11.867 1 47.22 139 TYR B CA 1
ATOM 2281 C C . TYR B 1 139 ? 10.508 5.562 -10.836 1 47.22 139 TYR B C 1
ATOM 2283 O O . TYR B 1 139 ? 9.312 5.789 -10.633 1 47.22 139 TYR B O 1
ATOM 2291 N N . LEU B 1 140 ? 11.5 6.156 -10.305 1 50.59 140 LEU B N 1
ATOM 2292 C CA . LEU B 1 140 ? 11.25 7.16 -9.281 1 50.59 140 LEU B CA 1
ATOM 2293 C C . LEU B 1 140 ? 10.547 8.375 -9.867 1 50.59 140 LEU B C 1
ATOM 2295 O O . LEU B 1 140 ? 9.688 8.977 -9.219 1 50.59 140 LEU B O 1
ATOM 2299 N N . ASP B 1 141 ? 10.898 8.695 -11.039 1 48.59 141 ASP B N 1
ATOM 2300 C CA . ASP B 1 141 ? 10.25 9.812 -11.719 1 48.59 141 ASP B CA 1
ATOM 2301 C C . ASP B 1 141 ? 8.766 9.531 -11.945 1 48.59 141 ASP B C 1
ATOM 2303 O O . ASP B 1 141 ? 7.93 10.422 -11.789 1 48.59 141 ASP B O 1
ATOM 2307 N N . ARG B 1 142 ? 8.516 8.398 -12.258 1 44.66 142 ARG B N 1
ATOM 2308 C CA . ARG B 1 142 ? 7.133 8.039 -12.539 1 44.66 142 ARG B CA 1
ATOM 2309 C C . ARG B 1 142 ? 6.305 7.973 -11.266 1 44.66 142 ARG B C 1
ATOM 2311 O O . ARG B 1 142 ? 5.176 8.469 -11.219 1 44.66 142 ARG B O 1
ATOM 2318 N N . VAL B 1 143 ? 6.98 7.324 -10.336 1 44.25 143 VAL B N 1
ATOM 2319 C CA . VAL B 1 143 ? 6.289 7.297 -9.047 1 44.25 143 VAL B CA 1
ATOM 2320 C C . VAL B 1 143 ? 6.102 8.719 -8.531 1 44.25 143 VAL B C 1
ATOM 2322 O O . VAL B 1 143 ? 5.039 9.062 -8.008 1 44.25 143 VAL B O 1
ATOM 2325 N N . ALA B 1 144 ? 7.148 9.461 -8.711 1 44.06 144 ALA B N 1
ATOM 2326 C CA . ALA B 1 144 ? 7.098 10.867 -8.328 1 44.06 144 ALA B CA 1
ATOM 2327 C C . ALA B 1 144 ? 6.102 11.633 -9.188 1 44.06 144 ALA B C 1
ATOM 2329 O O . ALA B 1 144 ? 5.402 12.523 -8.695 1 44.06 144 ALA B O 1
ATOM 2330 N N . SER B 1 145 ? 6.09 11.422 -10.461 1 44.16 145 SER B N 1
ATOM 2331 C CA . SER B 1 145 ? 5.191 12.133 -11.367 1 44.16 145 SER B CA 1
ATOM 2332 C C . SER B 1 145 ? 3.729 11.852 -11.031 1 44.16 145 SER B C 1
ATOM 2334 O O . SER B 1 145 ? 2.883 12.742 -11.117 1 44.16 145 SER B O 1
ATOM 2336 N N . ARG B 1 146 ? 3.469 10.75 -10.828 1 40.25 146 ARG B N 1
ATOM 2337 C CA . ARG B 1 146 ? 2.098 10.438 -10.445 1 40.25 146 ARG B CA 1
ATOM 2338 C C . ARG B 1 146 ? 1.697 11.203 -9.188 1 40.25 146 ARG B C 1
ATOM 2340 O O . ARG B 1 146 ? 0.558 11.656 -9.062 1 40.25 146 ARG B O 1
ATOM 2347 N N . ARG B 1 147 ? 2.707 11.203 -8.328 1 39.94 147 ARG B N 1
ATOM 2348 C CA . ARG B 1 147 ? 2.432 11.992 -7.133 1 39.94 147 ARG B CA 1
ATOM 2349 C C . ARG B 1 147 ? 2.371 13.477 -7.457 1 39.94 147 ARG B C 1
ATOM 2351 O O . ARG B 1 147 ? 1.637 14.227 -6.812 1 39.94 147 ARG B O 1
ATOM 2358 N N . ARG B 1 148 ? 3.197 13.836 -8.383 1 38.91 148 ARG B N 1
ATOM 2359 C CA . ARG B 1 148 ? 3.225 15.242 -8.789 1 38.91 148 ARG B CA 1
ATOM 2360 C C . ARG B 1 148 ? 1.975 15.609 -9.578 1 38.91 148 ARG B C 1
ATOM 2362 O O . ARG B 1 148 ? 1.549 16.766 -9.578 1 38.91 148 ARG B O 1
ATOM 2369 N N . ALA B 1 149 ? 1.619 14.68 -10.438 1 38.62 149 ALA B N 1
ATOM 2370 C CA . ALA B 1 149 ? 0.513 15.086 -11.305 1 38.62 149 ALA B CA 1
ATOM 2371 C C . ALA B 1 149 ? -0.749 15.359 -10.484 1 38.62 149 ALA B C 1
ATOM 2373 O O . ALA B 1 149 ? -1.681 16 -10.969 1 38.62 149 ALA B O 1
ATOM 2374 N N . GLY B 1 150 ? -0.746 15.586 -9.305 1 34.53 150 GLY B N 1
ATOM 2375 C CA . GLY B 1 150 ? -1.904 15.961 -8.508 1 34.53 150 GLY B CA 1
ATOM 2376 C C . GLY B 1 150 ? -3.141 15.141 -8.828 1 34.53 150 GLY B C 1
ATOM 2377 O O . GLY B 1 150 ? -3.188 14.461 -9.852 1 34.53 150 GLY B O 1
ATOM 2378 N N . SER B 1 151 ? -3.918 14.633 -7.906 1 34.47 151 SER B N 1
ATOM 2379 C CA . SER B 1 151 ? -5.227 14.055 -8.211 1 34.47 151 SER B CA 1
ATOM 2380 C C . SER B 1 151 ? -6.008 14.945 -9.172 1 34.47 151 SER B C 1
ATOM 2382 O O . SER B 1 151 ? -6.164 16.141 -8.938 1 34.47 151 SER B O 1
ATOM 2384 N N . PRO B 1 152 ? -6.129 14.617 -10.375 1 33 152 PRO B N 1
ATOM 2385 C CA . PRO B 1 152 ? -7.016 15.516 -11.125 1 33 152 PRO B CA 1
ATOM 2386 C C . PRO B 1 152 ? -8.273 15.891 -10.344 1 33 152 PRO B C 1
ATOM 2388 O O . PRO B 1 152 ? -8.836 16.969 -10.547 1 33 152 PRO B O 1
ATOM 2391 N N . ASN B 1 153 ? -8.844 14.875 -9.742 1 31.17 153 ASN B N 1
ATOM 2392 C CA . ASN B 1 153 ? -10.164 15.18 -9.203 1 31.17 153 ASN B CA 1
ATOM 2393 C C . ASN B 1 153 ? -10.07 15.805 -7.809 1 31.17 153 ASN B C 1
ATOM 2395 O O . ASN B 1 153 ? -10.734 15.352 -6.875 1 31.17 153 ASN B O 1
ATOM 2399 N N . ALA B 1 154 ? -8.961 16.375 -7.426 1 31.95 154 ALA B N 1
ATOM 2400 C CA . ALA B 1 154 ? -9.062 17.25 -6.258 1 31.95 154 ALA B CA 1
ATOM 2401 C C . ALA B 1 154 ? -10.281 18.156 -6.355 1 31.95 154 ALA B C 1
ATOM 2403 O O . ALA B 1 154 ? -10.328 19.062 -7.188 1 31.95 154 ALA B O 1
ATOM 2404 N N . HIS B 1 155 ? -11.422 17.609 -6.043 1 30.8 155 HIS B N 1
ATOM 2405 C CA . HIS B 1 155 ? -12.555 18.5 -5.855 1 30.8 155 HIS B CA 1
ATOM 2406 C C . HIS B 1 155 ? -12.227 19.609 -4.863 1 30.8 155 HIS B C 1
ATOM 2408 O O . HIS B 1 155 ? -11.922 19.344 -3.697 1 30.8 155 HIS B O 1
ATOM 2414 N N . THR B 1 156 ? -11.586 20.609 -5.211 1 31.03 156 THR B N 1
ATOM 2415 C CA . THR B 1 156 ? -11.633 21.891 -4.508 1 31.03 156 THR B CA 1
ATOM 2416 C C . THR B 1 156 ? -13.047 22.188 -4.02 1 31.03 156 THR B C 1
ATOM 2418 O O . THR B 1 156 ? -13.984 22.266 -4.82 1 31.03 156 THR B O 1
ATOM 2421 N N . ASP B 1 157 ? -13.523 21.578 -2.955 1 31.44 157 ASP B N 1
ATOM 2422 C CA . ASP B 1 157 ? -14.695 22.25 -2.395 1 31.44 157 ASP B CA 1
ATOM 2423 C C . ASP B 1 157 ? -14.43 23.734 -2.195 1 31.44 157 ASP B C 1
ATOM 2425 O O . ASP B 1 157 ? -13.578 24.125 -1.39 1 31.44 157 ASP B O 1
ATOM 2429 N N . ALA B 1 158 ? -14.461 24.641 -3.223 1 32.97 158 ALA B N 1
ATOM 2430 C CA . ALA B 1 158 ? -14.617 26.094 -3.236 1 32.97 158 ALA B CA 1
ATOM 2431 C C . ALA B 1 158 ? -15.75 26.531 -2.318 1 32.97 158 ALA B C 1
ATOM 2433 O O . ALA B 1 158 ? -16.828 26.906 -2.787 1 32.97 158 ALA B O 1
ATOM 2434 N N . ALA B 1 159 ? -16.359 25.766 -1.387 1 32.44 159 ALA B N 1
ATOM 2435 C CA . ALA B 1 159 ? -17.422 26.5 -0.708 1 32.44 159 ALA B CA 1
ATOM 2436 C C . ALA B 1 159 ? -16.859 27.656 0.114 1 32.44 159 ALA B C 1
ATOM 2438 O O . ALA B 1 159 ? -17.531 28.188 1.005 1 32.44 159 ALA B O 1
ATOM 2439 N N . ALA B 1 160 ? -15.633 28.109 0.062 1 28.25 160 ALA B N 1
ATOM 2440 C CA . ALA B 1 160 ? -15.508 29.312 0.902 1 28.25 160 ALA B CA 1
ATOM 2441 C C . ALA B 1 160 ? -16.266 30.484 0.31 1 28.25 160 ALA B C 1
ATOM 2443 O O . ALA B 1 160 ? -15.68 31.391 -0.278 1 28.25 160 ALA B O 1
ATOM 2444 N N . SER B 1 161 ? -17.203 30.266 -0.66 1 27.27 161 SER B N 1
ATOM 2445 C CA . SER B 1 161 ? -17.781 31.594 -0.82 1 27.27 161 SER B CA 1
ATOM 2446 C C . SER B 1 161 ? -18.391 32.094 0.486 1 27.27 161 SER B C 1
ATOM 2448 O O . SER B 1 161 ? -19.219 31.422 1.088 1 27.27 161 SER B O 1
ATOM 2450 N N . ALA B 1 162 ? -17.797 33.219 1.032 1 26.23 162 ALA B N 1
ATOM 2451 C CA . ALA B 1 162 ? -18.438 34.375 1.657 1 26.23 162 ALA B CA 1
ATOM 2452 C C . ALA B 1 162 ? -19.422 35.031 0.708 1 26.23 162 ALA B C 1
ATOM 2454 O O . ALA B 1 162 ? -19.219 35.062 -0.506 1 26.23 162 ALA B O 1
#

Secondary structure (DSSP, 8-state):
--BHHHHSEEGGGS-EEETT-BHHHHHHHHHH-TT-SEEEEE-TTTTS-EEEEEEHHHHHHHHHTT--TTSBGGGT--S---EE-TT-BHHHHHHHHHHHT-SEEEEE-TTS-EEEEEEHHHHHHHHHHHS--HHHHHHHHHHHHHHHS--TT----TT---/--BHHHHSEEGGGS-EEETT-BHHHHHHHHHH-TT-SEEEEE-TTTTS-EEEEEEHHHHHHHHHTT--TTSBGGGT--S---EE-TT-BHHHHHHHHHHHT-SEEEEE-TTS-EEEEEEHHHHHHHHHHHS--HHHHHHHHHHHHHHHS--TT---------

pLDDT: mean 77.81, std 20.93, range [26.12, 97.12]

Nearest PDB structures (foldseek):
  2ef7-assembly1_A-2  TM=8.210E-01  e=2.703E-11  Sulfurisphaera tokodaii str. 7
  2ef7-assembly1_B-2  TM=7.890E-01  e=6.885E-11  Sulfurisphaera tokodaii str. 7
  3nqr-assembly1_D-2  TM=8.230E-01  e=1.941E-09  Salmonella enterica subsp. enterica serovar Typhimurium
  3oi8-assembly1_B  TM=8.380E-01  e=4.188E-08  Neisseria meningitidis serogroup B
  3hf7-assembly1_A  TM=7.794E-01  e=6.684E-08  Klebsiella pneumoniae subsp. pneumoniae MGH 78578

Foldseek 3Di:
DAFQLRQFAWPVLAAEAEQFDFQLVQVVCVVQQVLHQKYFYDHPPDPQATQAIGGPVQVVVCVVVVPDSRDGNNVRGDRDAAEDERGHHLVRVLVVCVVVVHFKHFYAYPVNHTTGMDGPLSSVVVVCVVVPPPVCVVVSVVSVVSSVVGRVPPPPPPVPDD/DAFQLRQFAWPVLAAEAEQFDFQLVVVVCVVQQVLHQKYFYDHPPDPQATQAIGGPVQVVVCVVVVPDRRDGNNVRGDRDAAEDERGHHLVRVLVVCVVVVHFKHFYAYPVNHTTGMDGPLSSVLVVCVVPPPPVCVVVSVVSVVSSVVGSVPPPPPPVPPD

Solvent-accessible surface area (backbone atoms only — not comparable to full-atom values): 17666 Å² total; per-residue (Å²): 130,73,28,35,69,74,58,37,46,45,42,93,58,51,60,67,40,38,40,77,34,34,39,45,61,56,52,48,47,45,50,75,23,80,57,42,67,53,35,41,23,26,41,84,87,54,80,42,34,68,50,18,59,45,37,63,56,54,52,47,44,36,49,75,69,64,55,62,47,78,42,39,34,64,82,67,56,48,69,80,59,61,69,40,54,44,77,35,37,48,66,56,49,47,51,48,32,53,75,68,70,46,59,68,33,41,22,25,46,96,86,44,24,59,44,22,41,40,36,55,61,45,32,48,47,58,57,33,66,76,39,83,46,69,69,50,51,57,50,47,44,48,56,45,40,49,38,63,63,38,59,81,75,62,71,68,74,70,68,79,63,134,130,74,29,36,67,74,58,38,46,45,42,91,63,50,61,68,41,38,40,76,35,35,38,44,61,55,52,48,49,43,49,76,24,80,55,42,67,52,34,42,25,27,40,85,87,54,78,41,34,67,51,18,57,44,38,62,56,56,53,46,44,34,49,75,68,64,55,63,48,76,42,38,34,64,81,66,56,48,68,80,58,60,69,40,54,44,76,36,36,50,66,56,49,47,53,48,29,54,75,70,71,45,58,67,33,42,21,25,46,97,85,45,24,59,46,24,39,41,36,55,61,46,33,49,48,58,56,33,67,76,38,86,46,69,68,50,50,58,48,47,45,49,55,44,39,50,39,63,62,42,61,83,77,62,72,72,78,73,68,76,69,128

InterPro domains:
  IPR000644 CBS domain [PF00571] (4-63)
  IPR000644 CBS domain [PF00571] (76-126)
  IPR000644 CBS domain [PS51371] (8-69)
  IPR000644 CBS domain [PS51371] (77-133)
  IPR000644 CBS domain [SM00116] (13-64)
  IPR000644 CBS domain [SM00116] (80-128)
  IPR046342 CBS domain superfamily [G3DSA:3.10.580.10] (1-131)
  IPR046342 CBS domain superfamily [SSF54631] (2-127)
  IPR051257 Diverse Function CBS-Domain-Containing Protein [PTHR43080] (2-126)

Sequence (324 aa):
MRRVKDFMTPASRCVTASTDSALESVVHSMVYDSSVGCVVVLDPNGDGTPRGIITKSDALEWFLQRIPLETTCALVMNANVTCASPMMTAEEVGALLTRKRVHHLAVTDDDGAFAGVASSWDVARECGRRWTLPFWDEYLDRVASRRRAGSPNAHTDAAASAMRRVKDFMTPASRCVTASTDSALESVVHSMVYDSSVGCVVVLDPNGDGTPRGIITKSDALEWFLQRIPLETTCALVMNANVTCASPMMTAEEVGALLTRKRVHHLAVTDDDGAFAGVASSWDVARECGRRWTLPFWDEYLDRVASRRRAGSPNAHTDAAASA

Organism: Ostreococcus tauri (NCBI:txid70448)

Radius of gyration: 19.98 Å; Cα contacts (8 Å, |Δi|>4): 549; chains: 2; bounding box: 47×72×35 Å